Protein AF-A0A9J6FDN3-F1 (afdb_monomer)

Radius of gyration: 28.94 Å; Cα contacts (8 Å, |Δi|>4): 246; chains: 1; bounding box: 82×56×75 Å

Secondary structure (DSSP, 8-state):
--SSS------SSTTEEEEEEEETTEEEEEEEEEEEEE---TT---------TT-------------EEEEEEEEEEEETT--EEEEETTEEE-HHHHT--S---SHHHHHHHHHHHHHSPBP--SSBTTTSTT---TTEEE-TTSBEEETT--SB-SSS-SS-HHHHTHHHHHHHHHHHHHHHHHHHHHHHT----GGGHHHHHHHHHHHTT-

Sequence (214 aa):
MLFDGPLEPCLPSKTWGFHRIEFGQSKSVVFSQLKCVKIAGEGASNSPHVDHPGATASCSSGVASFASSLVAPRIVEIDASMNIRTVLLGKAVLTEKIQHSGPISTVENVRDLLKHVEEIRLCAGGPSTLEYPDVEPKSAFVDMYDKWRHNSCQVILNTDSSVCQKCTSLSDTLRIHQKRKLENKRKGKAQGLRTLPWKQNKDKIAALRRANML

pLDDT: mean 84.85, std 15.19, range [46.78, 98.38]

Organism: Haemaphysalis longicornis (NCBI:txid44386)

Solvent-accessible surface area (backbone atoms only — not comparable to full-atom values): 13314 Å² total; per-residue (Å²): 112,96,88,57,78,90,80,79,76,80,60,82,52,99,42,58,48,73,48,79,49,76,58,91,92,47,42,32,43,37,37,33,36,53,42,82,41,78,50,84,60,92,73,81,71,82,66,82,80,74,89,68,94,82,76,80,89,75,87,75,85,74,78,81,77,74,50,68,44,80,42,57,53,38,34,42,35,35,37,79,85,58,49,74,46,37,30,50,71,85,38,80,49,64,62,79,80,70,72,70,87,73,79,68,82,50,72,64,41,50,36,52,51,53,48,54,61,65,67,56,47,56,40,70,42,27,54,48,46,84,81,51,67,95,60,83,57,93,62,41,45,74,46,96,82,53,18,35,29,32,73,87,50,54,54,67,49,95,57,94,60,60,47,40,72,65,16,61,55,38,52,62,53,50,52,53,51,45,50,51,52,53,52,48,53,54,49,50,56,58,48,70,72,56,69,68,75,75,80,70,53,60,66,57,52,53,49,53,58,61,68,73,75,119

Foldseek 3Di:
DVQDDDDPQPAPDPQKDWDWDDDPPKIKIKIFRKDKAFDPDPPPPPPPPPDDPDDDDDPDPDPPDTDIDIDGQWMWMQIPVRDIWIAGLNRTDDPVVLVLDDRDDDSVSVNVSNVSRVPFQFQPAAAACVVQPPFDDPQWDQTPNNHTHGPPFPGTDPDPDSHDPRRPCVVVVSVVRSVVVVVVVVVVVVVVVPPPPPVPCPVVVVVVVVVPPD

Mean predicted aligned error: 10.06 Å

Structure (mmCIF, N/CA/C/O backbone):
data_AF-A0A9J6FDN3-F1
#
_entry.id   AF-A0A9J6FDN3-F1
#
loop_
_atom_site.group_PDB
_atom_site.id
_atom_site.type_symbol
_atom_site.label_atom_id
_atom_site.label_alt_id
_atom_site.label_comp_id
_atom_site.label_asym_id
_atom_site.label_entity_id
_atom_site.label_seq_id
_atom_site.pdbx_PDB_ins_code
_atom_site.Cartn_x
_atom_site.Cartn_y
_atom_site.Cartn_z
_atom_site.occupancy
_atom_site.B_iso_or_equiv
_atom_site.auth_seq_id
_atom_site.auth_comp_id
_atom_site.auth_asym_id
_atom_site.auth_atom_id
_atom_site.pdbx_PDB_model_num
ATOM 1 N N . MET A 1 1 ? 19.395 -3.903 -23.563 1.00 59.28 1 MET A N 1
ATOM 2 C CA . MET A 1 1 ? 19.368 -5.209 -22.876 1.00 59.28 1 MET A CA 1
ATOM 3 C C . MET A 1 1 ? 18.994 -4.978 -21.411 1.00 59.28 1 MET A C 1
ATOM 5 O O . MET A 1 1 ? 19.868 -4.685 -20.612 1.00 59.28 1 MET A O 1
ATOM 9 N N . LEU A 1 2 ? 17.703 -4.994 -21.052 1.00 60.69 2 LEU A N 1
ATOM 10 C CA . LEU A 1 2 ? 17.294 -4.834 -19.639 1.00 60.69 2 LEU A CA 1
ATOM 11 C C . LEU A 1 2 ? 17.539 -6.131 -18.836 1.00 60.69 2 LEU A C 1
ATOM 13 O O . LEU A 1 2 ? 17.827 -6.100 -17.640 1.00 60.69 2 LEU A O 1
ATOM 17 N N . PHE A 1 3 ? 17.445 -7.271 -19.525 1.00 67.50 3 PHE A N 1
ATOM 18 C CA . PHE A 1 3 ? 17.509 -8.613 -18.947 1.00 67.50 3 PHE A CA 1
ATOM 19 C C . PHE A 1 3 ? 18.902 -9.252 -19.026 1.00 67.50 3 PHE A C 1
ATOM 21 O O . PHE A 1 3 ? 19.210 -10.121 -18.215 1.00 67.50 3 PHE A O 1
ATOM 28 N N . ASP A 1 4 ? 19.768 -8.767 -19.919 1.00 71.12 4 ASP A N 1
ATOM 29 C CA . ASP A 1 4 ? 21.083 -9.350 -20.192 1.00 71.12 4 ASP A CA 1
ATOM 30 C C . ASP A 1 4 ? 22.178 -8.294 -19.967 1.00 71.12 4 ASP A C 1
ATOM 32 O O . ASP A 1 4 ? 22.107 -7.192 -20.505 1.00 71.12 4 ASP A O 1
ATOM 36 N N . GLY A 1 5 ? 23.171 -8.608 -19.130 1.00 68.19 5 GLY A N 1
ATOM 37 C CA . GLY A 1 5 ? 24.287 -7.714 -18.785 1.00 68.19 5 GLY A CA 1
ATOM 38 C C . GLY A 1 5 ? 24.375 -7.336 -17.295 1.00 68.19 5 GLY A C 1
ATOM 39 O O . GLY A 1 5 ? 23.401 -7.529 -16.550 1.00 68.19 5 GLY A O 1
ATOM 40 N N . PRO A 1 6 ? 25.546 -6.830 -16.847 1.00 62.81 6 PRO A N 1
ATOM 41 C CA . PRO A 1 6 ? 25.730 -6.301 -15.500 1.00 62.81 6 PRO A CA 1
ATOM 42 C C . PRO A 1 6 ? 24.854 -5.056 -15.330 1.00 62.81 6 PRO A C 1
ATOM 44 O O . PRO A 1 6 ? 25.043 -4.044 -16.000 1.00 62.81 6 PRO A O 1
ATOM 47 N N . LEU A 1 7 ? 23.851 -5.148 -14.457 1.00 57.69 7 LEU A N 1
ATOM 48 C CA . LEU A 1 7 ? 23.041 -3.998 -14.077 1.00 57.69 7 LEU A CA 1
ATOM 49 C C . LEU A 1 7 ? 23.806 -3.223 -13.004 1.00 57.69 7 LEU A C 1
ATOM 51 O O . LEU A 1 7 ? 23.877 -3.664 -11.859 1.00 57.69 7 LEU A O 1
ATOM 55 N N . GLU A 1 8 ? 24.314 -2.049 -13.360 1.00 61.22 8 GLU A N 1
ATOM 56 C CA . GLU A 1 8 ? 24.527 -0.961 -12.406 1.00 61.22 8 GLU A CA 1
ATOM 57 C C . GLU A 1 8 ? 23.320 -0.024 -12.501 1.00 61.22 8 GLU A C 1
ATOM 59 O O . GLU A 1 8 ? 23.351 0.970 -13.232 1.00 61.22 8 GLU A O 1
ATOM 64 N N . PRO A 1 9 ? 22.179 -0.343 -11.867 1.00 57.56 9 PRO A N 1
ATOM 65 C CA . PRO A 1 9 ? 21.017 0.502 -12.022 1.00 57.56 9 PRO A CA 1
ATOM 66 C C . PRO A 1 9 ? 21.266 1.804 -11.260 1.00 57.56 9 PRO A C 1
ATOM 68 O O . PRO A 1 9 ? 21.352 1.822 -10.032 1.00 57.56 9 PRO A O 1
ATOM 71 N N . CYS A 1 10 ? 21.341 2.920 -11.986 1.00 62.38 10 CYS A N 1
ATOM 72 C CA . CYS A 1 10 ? 21.236 4.248 -11.387 1.00 62.38 10 CYS A CA 1
ATOM 73 C C . CYS A 1 10 ? 19.781 4.462 -10.937 1.00 62.38 10 CYS A C 1
ATOM 75 O O . CYS A 1 10 ? 18.990 5.114 -11.630 1.00 62.38 10 CYS A O 1
ATOM 77 N N . LEU A 1 11 ? 19.419 3.832 -9.818 1.00 75.25 11 LEU A N 1
ATOM 78 C CA . LEU A 1 11 ? 18.108 3.947 -9.194 1.00 75.25 11 LEU A CA 1
ATOM 79 C C . LEU A 1 11 ? 17.922 5.369 -8.646 1.00 75.25 11 LEU A C 1
ATOM 81 O O . LEU A 1 11 ? 18.884 5.977 -8.172 1.00 75.25 11 LEU A O 1
ATOM 85 N N . PRO A 1 12 ? 16.699 5.920 -8.707 1.00 65.62 12 PRO A N 1
ATOM 86 C CA . PRO A 1 12 ? 16.457 7.322 -8.372 1.00 65.62 12 PRO A CA 1
ATOM 87 C C . PRO A 1 12 ? 16.697 7.660 -6.895 1.00 65.62 12 PRO A C 1
ATOM 89 O O . PRO A 1 12 ? 16.997 8.808 -6.576 1.00 65.62 12 PRO A O 1
ATOM 92 N N . SER A 1 13 ? 16.612 6.676 -5.995 1.00 73.06 13 SER A N 1
ATOM 93 C CA . SER A 1 13 ? 16.927 6.836 -4.576 1.00 73.06 13 SER A CA 1
ATOM 94 C C . SER A 1 13 ? 17.561 5.568 -4.001 1.00 73.06 13 SER A C 1
ATOM 96 O O . SER A 1 13 ? 17.421 4.476 -4.552 1.00 73.06 13 SER A O 1
ATOM 98 N N . LYS A 1 14 ? 18.217 5.695 -2.837 1.00 71.31 14 LYS A N 1
ATOM 99 C CA . LYS A 1 14 ? 18.841 4.574 -2.102 1.00 71.31 14 LYS A CA 1
ATOM 100 C C . LYS A 1 14 ? 17.834 3.552 -1.545 1.00 71.31 14 LYS A C 1
ATOM 102 O O . LYS A 1 14 ? 18.236 2.623 -0.855 1.00 71.31 14 LYS A O 1
ATOM 107 N N . THR A 1 15 ? 16.535 3.749 -1.776 1.00 85.88 15 THR A N 1
ATOM 108 C CA . THR A 1 15 ? 15.471 2.916 -1.193 1.00 85.88 15 THR A CA 1
ATOM 109 C C . THR A 1 15 ? 14.928 1.862 -2.147 1.00 85.88 15 THR A C 1
ATOM 111 O O . THR A 1 15 ? 14.183 0.991 -1.713 1.00 85.88 15 THR A O 1
ATOM 114 N N . TRP A 1 16 ? 15.293 1.901 -3.428 1.00 93.62 16 TRP A N 1
ATOM 115 C CA . TRP A 1 16 ? 14.862 0.895 -4.390 1.00 93.62 16 TRP A CA 1
ATOM 116 C C . TRP A 1 16 ? 15.834 -0.289 -4.411 1.00 93.62 16 TRP A C 1
ATOM 118 O O . TRP A 1 16 ? 17.045 -0.112 -4.510 1.00 93.62 16 TRP A O 1
ATOM 128 N N . GLY A 1 17 ? 15.289 -1.498 -4.331 1.00 92.44 17 GLY A N 1
ATOM 129 C CA . GLY A 1 17 ? 15.956 -2.736 -4.724 1.00 92.44 17 GLY A CA 1
ATOM 130 C C . GLY A 1 17 ? 15.378 -3.246 -6.040 1.00 92.44 17 GLY A C 1
ATOM 131 O O . GLY A 1 17 ? 14.297 -2.819 -6.452 1.00 92.44 17 GLY A O 1
ATOM 132 N N . PHE A 1 18 ? 16.077 -4.169 -6.696 1.00 93.94 18 PHE A N 1
ATOM 133 C CA . PHE A 1 18 ? 15.538 -4.865 -7.859 1.00 93.94 18 PHE A CA 1
ATOM 134 C C . PHE A 1 18 ? 15.875 -6.354 -7.825 1.00 93.94 18 PHE A C 1
ATOM 136 O O . PHE A 1 18 ? 16.884 -6.770 -7.256 1.00 93.94 18 PHE A O 1
ATOM 143 N N . HIS A 1 19 ? 15.024 -7.150 -8.459 1.00 93.75 19 HIS A N 1
ATOM 144 C CA . HIS A 1 19 ? 15.167 -8.592 -8.582 1.00 93.75 19 HIS A CA 1
ATOM 145 C C . HIS A 1 19 ? 14.784 -9.005 -9.998 1.00 93.75 19 HIS A C 1
ATOM 147 O O . HIS A 1 19 ? 13.872 -8.432 -10.594 1.00 93.75 19 HIS A O 1
ATOM 153 N N . ARG A 1 20 ? 15.468 -10.011 -10.539 1.00 94.31 20 ARG A N 1
ATOM 154 C CA . ARG A 1 20 ? 15.041 -10.682 -11.767 1.00 94.31 20 ARG A CA 1
ATOM 155 C C . ARG A 1 20 ? 14.260 -11.924 -11.370 1.00 94.31 20 ARG A C 1
ATOM 157 O O . ARG A 1 20 ? 14.722 -12.687 -10.524 1.00 94.31 20 ARG A O 1
ATOM 164 N N . ILE A 1 21 ? 13.088 -12.100 -11.958 1.00 95.25 21 ILE A N 1
ATOM 165 C CA . ILE A 1 21 ? 12.260 -13.284 -11.770 1.00 95.25 21 ILE A CA 1
ATOM 166 C C . ILE A 1 21 ? 12.250 -14.033 -13.094 1.00 95.25 21 ILE A C 1
ATOM 168 O O . ILE A 1 21 ? 11.900 -13.471 -14.130 1.00 95.25 21 ILE A O 1
ATOM 172 N N . GLU A 1 22 ? 12.638 -15.302 -13.052 1.00 95.56 22 GLU A N 1
ATOM 173 C CA . GLU A 1 22 ? 12.527 -16.220 -14.180 1.00 95.56 22 GLU A CA 1
ATOM 174 C C . GLU A 1 22 ? 11.686 -17.419 -13.732 1.00 95.56 22 GLU A C 1
ATOM 176 O O . GLU A 1 22 ? 12.033 -18.112 -12.775 1.00 95.56 22 GLU A O 1
ATOM 181 N N . PHE A 1 23 ? 10.549 -17.641 -14.392 1.00 93.06 23 PHE A N 1
ATOM 182 C CA . PHE A 1 23 ? 9.671 -18.776 -14.121 1.00 93.06 23 PHE A CA 1
ATOM 183 C C . PHE A 1 23 ? 9.199 -19.395 -15.437 1.00 93.06 23 PHE A C 1
ATOM 185 O O . PHE A 1 23 ? 8.336 -18.855 -16.133 1.00 93.06 23 PHE A O 1
ATOM 192 N N . GLY A 1 24 ? 9.785 -20.539 -15.795 1.00 94.00 24 GLY A N 1
ATOM 193 C CA . GLY A 1 24 ? 9.564 -21.163 -17.097 1.00 94.00 24 GLY A CA 1
ATOM 194 C C . GLY A 1 24 ? 10.052 -20.258 -18.230 1.00 94.00 24 GLY A C 1
ATOM 195 O O . GLY A 1 24 ? 11.233 -19.936 -18.302 1.00 94.00 24 GLY A O 1
ATOM 196 N N . GLN A 1 25 ? 9.138 -19.849 -19.112 1.00 93.56 25 GLN A N 1
ATOM 197 C CA . GLN A 1 25 ? 9.429 -18.920 -20.214 1.00 93.56 25 GLN A CA 1
ATOM 198 C C . GLN A 1 25 ? 9.215 -17.447 -19.837 1.00 93.56 25 GLN A C 1
ATOM 200 O O . GLN A 1 25 ? 9.591 -16.553 -20.593 1.00 93.56 25 GLN A O 1
ATOM 205 N N . SER A 1 26 ? 8.615 -17.180 -18.676 1.00 93.81 26 SER A N 1
ATOM 206 C CA . SER A 1 26 ? 8.340 -15.823 -18.222 1.00 93.81 26 SER A CA 1
ATOM 207 C C . SER A 1 26 ? 9.578 -15.230 -17.561 1.00 93.81 26 SER A C 1
ATOM 209 O O . SER A 1 26 ? 10.137 -15.822 -16.636 1.00 93.81 26 SER A O 1
ATOM 211 N N . LYS A 1 27 ? 9.972 -14.035 -18.008 1.00 96.31 27 LYS A N 1
ATOM 212 C CA . LYS A 1 27 ? 11.017 -13.220 -17.382 1.00 96.31 27 LYS A CA 1
ATOM 213 C C . LYS A 1 27 ? 10.442 -11.865 -16.989 1.00 96.31 27 LYS A C 1
ATOM 215 O O . LYS A 1 27 ? 9.733 -11.253 -17.789 1.00 96.31 27 LYS A O 1
ATOM 220 N N . SER A 1 28 ? 10.757 -11.388 -15.792 1.00 96.19 28 SER A N 1
ATOM 221 C CA . SER A 1 28 ? 10.426 -10.030 -15.360 1.00 96.19 28 SER A CA 1
ATOM 222 C C . SER A 1 28 ? 11.535 -9.416 -14.508 1.00 96.19 28 SER A C 1
ATOM 224 O O . SER A 1 28 ? 12.340 -10.112 -13.884 1.00 96.19 28 SER A O 1
ATOM 226 N N . VAL A 1 29 ? 11.608 -8.085 -14.516 1.00 95.75 29 VAL A N 1
ATOM 227 C CA . VAL A 1 29 ? 12.402 -7.310 -13.559 1.00 95.75 29 VAL A CA 1
ATOM 228 C C . VAL A 1 29 ? 11.441 -6.630 -12.601 1.00 95.75 29 VAL A C 1
ATOM 230 O O . VAL A 1 29 ? 10.538 -5.909 -13.019 1.00 95.75 29 VAL A O 1
ATOM 233 N N . VAL A 1 30 ? 11.645 -6.855 -11.310 1.00 96.81 30 VAL A N 1
ATOM 234 C CA . VAL A 1 30 ? 10.834 -6.284 -10.241 1.00 96.81 30 VAL A CA 1
ATOM 235 C C . VAL A 1 30 ? 11.663 -5.277 -9.473 1.00 96.81 30 VAL A C 1
ATOM 237 O O . VAL A 1 30 ? 12.707 -5.623 -8.933 1.00 96.81 30 VAL A O 1
ATOM 240 N N . PHE A 1 31 ? 11.172 -4.050 -9.388 1.00 96.69 31 PHE A N 1
ATOM 241 C CA . PHE A 1 31 ? 11.715 -2.973 -8.577 1.00 96.69 31 PHE A CA 1
ATOM 242 C C . PHE A 1 31 ? 10.839 -2.797 -7.342 1.00 96.69 31 PHE A C 1
ATOM 244 O O . PHE A 1 31 ? 9.630 -2.611 -7.461 1.00 96.69 31 PHE A O 1
ATOM 251 N N . SER A 1 32 ? 11.444 -2.818 -6.161 1.00 97.06 32 SER A N 1
ATOM 252 C CA . SER A 1 32 ? 10.739 -2.712 -4.882 1.00 97.06 32 SER A CA 1
ATOM 253 C C . SER A 1 32 ? 11.312 -1.559 -4.076 1.00 97.06 32 SER A C 1
ATOM 255 O O . SER A 1 32 ? 12.502 -1.554 -3.769 1.00 97.06 32 SER A O 1
ATOM 257 N N . GLN A 1 33 ? 10.478 -0.593 -3.695 1.00 95.88 33 GLN A N 1
ATOM 258 C CA . GLN A 1 33 ? 10.884 0.432 -2.739 1.00 95.88 33 GLN A CA 1
ATOM 259 C C . GLN A 1 33 ? 10.840 -0.174 -1.341 1.00 95.88 33 GLN A C 1
ATOM 261 O O . GLN A 1 33 ? 9.760 -0.489 -0.860 1.00 95.88 33 GLN A O 1
ATOM 266 N N . LEU A 1 34 ? 11.982 -0.311 -0.682 1.00 94.69 34 LEU A N 1
ATOM 267 C CA . LEU A 1 34 ? 12.118 -0.909 0.639 1.00 94.69 34 LEU A CA 1
ATOM 268 C C . LEU A 1 34 ? 12.061 0.171 1.723 1.00 94.69 34 LEU A C 1
ATOM 270 O O . LEU A 1 34 ? 12.734 1.200 1.643 1.00 94.69 34 LEU A O 1
ATOM 274 N N . LYS A 1 35 ? 11.262 -0.070 2.763 1.00 93.75 35 LYS A N 1
ATOM 275 C CA . LYS A 1 35 ? 11.197 0.773 3.961 1.00 93.75 35 LYS A CA 1
ATOM 276 C C . LYS A 1 35 ? 11.360 -0.071 5.213 1.00 93.75 35 LYS A C 1
ATOM 278 O O . LYS A 1 35 ? 10.748 -1.125 5.340 1.00 93.75 35 LYS A O 1
ATOM 283 N N . CYS A 1 36 ? 12.166 0.427 6.143 1.00 92.06 36 CYS A N 1
ATOM 284 C CA . CYS A 1 36 ? 12.286 -0.143 7.476 1.00 92.06 36 CYS A CA 1
ATOM 285 C C . CYS A 1 36 ? 11.174 0.425 8.364 1.00 92.06 36 CYS A C 1
ATOM 287 O O . CYS A 1 36 ? 11.032 1.644 8.488 1.00 92.06 36 CYS A O 1
ATOM 289 N N . VAL A 1 37 ? 10.377 -0.454 8.960 1.00 91.44 37 VAL A N 1
ATOM 290 C CA . VAL A 1 37 ? 9.299 -0.119 9.887 1.00 91.44 37 VAL A CA 1
ATOM 291 C C . VAL A 1 37 ? 9.665 -0.695 11.242 1.00 91.44 37 VAL A C 1
ATOM 293 O O . VAL A 1 37 ? 9.951 -1.885 11.371 1.00 91.44 37 VAL A O 1
ATOM 296 N N . LYS A 1 38 ? 9.664 0.160 12.264 1.00 88.81 38 LYS A N 1
ATOM 297 C CA . LYS A 1 38 ? 9.820 -0.288 13.645 1.00 88.81 38 LYS A CA 1
ATOM 298 C C . LYS A 1 38 ? 8.522 -0.970 14.056 1.00 88.81 38 LYS A C 1
ATOM 300 O O . LYS A 1 38 ? 7.486 -0.311 14.089 1.00 88.81 38 LYS A O 1
ATOM 305 N N . ILE A 1 39 ? 8.583 -2.264 14.354 1.00 80.88 39 ILE A N 1
ATOM 306 C CA . ILE A 1 39 ? 7.472 -2.942 15.013 1.00 80.88 39 ILE A CA 1
ATOM 307 C C . ILE A 1 39 ? 7.559 -2.530 16.477 1.00 80.88 39 ILE A C 1
ATOM 309 O O . ILE A 1 39 ? 8.610 -2.678 17.108 1.00 80.88 39 ILE A O 1
ATOM 313 N N . ALA A 1 40 ? 6.482 -1.967 17.015 1.00 77.12 40 ALA A N 1
ATOM 314 C CA . ALA A 1 40 ? 6.401 -1.746 18.447 1.00 77.12 40 ALA A CA 1
ATOM 315 C C . ALA A 1 40 ? 6.419 -3.120 19.127 1.00 77.12 40 ALA A C 1
ATOM 317 O O . ALA A 1 40 ? 5.441 -3.859 19.073 1.00 77.12 40 ALA A O 1
ATOM 318 N N . GLY A 1 41 ? 7.565 -3.503 19.691 1.00 70.88 41 GLY A N 1
ATOM 319 C CA . GLY A 1 41 ? 7.682 -4.766 20.405 1.00 70.88 41 GLY A CA 1
ATOM 320 C C . GLY A 1 41 ? 6.752 -4.773 21.617 1.00 70.88 41 GLY A C 1
ATOM 321 O O . GLY A 1 41 ? 6.682 -3.785 22.347 1.00 70.88 41 GLY A O 1
ATOM 322 N N . GLU A 1 42 ? 6.098 -5.907 21.865 1.00 60.84 42 GLU A N 1
ATOM 323 C CA . GLU A 1 42 ? 5.199 -6.182 23.004 1.00 60.84 42 GLU A CA 1
ATOM 324 C C . GLU A 1 42 ? 5.884 -6.096 24.394 1.00 60.84 42 GLU A C 1
ATOM 326 O O . GLU A 1 42 ? 5.338 -6.531 25.403 1.00 60.84 42 GLU A O 1
ATOM 331 N N . GLY A 1 43 ? 7.097 -5.543 24.478 1.00 55.72 43 GLY A N 1
ATOM 332 C CA . GLY A 1 43 ? 8.005 -5.687 25.616 1.00 55.72 43 GLY A CA 1
ATOM 333 C C . GLY A 1 43 ? 7.966 -4.586 26.673 1.00 55.72 43 GLY A C 1
ATOM 334 O O . GLY A 1 43 ? 8.632 -4.729 27.693 1.00 55.72 43 GLY A O 1
ATOM 335 N N . ALA A 1 44 ? 7.200 -3.507 26.501 1.00 55.44 44 ALA A N 1
ATOM 336 C CA . ALA A 1 44 ? 6.979 -2.556 27.594 1.00 55.44 44 ALA A CA 1
ATOM 337 C C . ALA A 1 44 ? 5.832 -3.052 28.485 1.00 55.44 44 ALA A C 1
ATOM 339 O O . ALA A 1 44 ? 4.789 -2.408 28.612 1.00 55.44 44 ALA A O 1
ATOM 340 N N . SER A 1 45 ? 5.999 -4.230 29.093 1.00 56.47 45 SER A N 1
ATOM 341 C CA . SER A 1 45 ? 5.147 -4.612 30.210 1.00 56.47 45 SER A CA 1
ATOM 342 C C . SER A 1 45 ? 5.414 -3.608 31.329 1.00 56.47 45 SER A C 1
ATOM 344 O O . SER A 1 45 ? 6.434 -3.692 32.014 1.00 56.47 45 SER A O 1
ATOM 346 N N . ASN A 1 46 ? 4.513 -2.643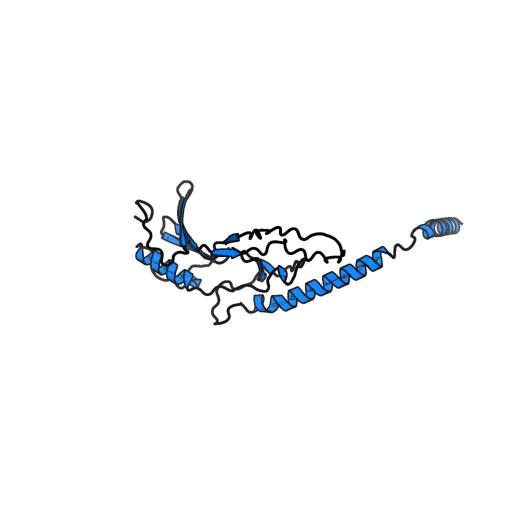 31.502 1.00 52.88 46 ASN A N 1
ATOM 347 C CA . ASN A 1 46 ? 4.424 -1.838 32.714 1.00 52.88 46 ASN A CA 1
ATOM 348 C C . ASN A 1 46 ? 4.021 -2.778 33.855 1.00 52.88 46 ASN A C 1
ATOM 350 O O . ASN A 1 46 ? 2.858 -2.830 34.255 1.00 52.88 46 ASN A O 1
ATOM 354 N N . SER A 1 47 ? 4.964 -3.594 34.320 1.00 54.06 47 SER A N 1
ATOM 355 C CA . SER A 1 47 ? 4.784 -4.368 35.534 1.00 54.06 47 SER A CA 1
ATOM 356 C C . SER A 1 47 ? 4.739 -3.346 36.669 1.00 54.06 47 SER A C 1
ATOM 358 O O . SER A 1 47 ? 5.686 -2.563 36.791 1.00 54.06 47 SER A O 1
ATOM 360 N N . PRO A 1 48 ? 3.647 -3.257 37.446 1.00 60.56 48 PRO A N 1
ATOM 361 C CA . PRO A 1 48 ? 3.597 -2.349 38.579 1.00 60.56 48 PRO A CA 1
ATOM 362 C C . PRO A 1 48 ? 4.721 -2.740 39.541 1.00 60.56 48 PRO A C 1
ATOM 364 O O . PRO A 1 48 ? 4.705 -3.826 40.118 1.00 60.56 48 PRO A O 1
ATOM 367 N N . HIS A 1 49 ? 5.727 -1.873 39.651 1.00 57.31 49 HIS A N 1
ATOM 368 C CA . HIS A 1 49 ? 6.820 -2.015 40.600 1.00 57.31 49 HIS A CA 1
ATOM 369 C C . HIS A 1 49 ? 6.207 -1.946 42.001 1.00 57.31 49 HIS A C 1
ATOM 371 O O . HIS A 1 49 ? 5.765 -0.890 42.446 1.00 57.31 49 HIS A O 1
ATOM 377 N N . VAL A 1 50 ? 6.073 -3.097 42.658 1.00 70.56 50 VAL A N 1
ATOM 378 C CA . VAL A 1 50 ? 5.705 -3.148 44.070 1.00 70.56 50 VAL A CA 1
ATOM 379 C C . VAL A 1 50 ? 6.962 -2.761 44.829 1.00 70.56 50 VAL A C 1
ATOM 381 O O . VAL A 1 50 ? 7.934 -3.514 44.838 1.00 70.56 50 VAL A O 1
ATOM 384 N N . ASP A 1 51 ? 6.960 -1.565 45.410 1.00 55.25 51 ASP A N 1
ATOM 385 C CA . ASP A 1 51 ? 8.087 -1.045 46.171 1.00 55.25 51 ASP A CA 1
ATOM 386 C C . ASP A 1 51 ? 8.365 -1.951 47.376 1.00 55.25 51 ASP A C 1
ATOM 388 O O . ASP A 1 51 ? 7.669 -1.932 48.393 1.00 55.25 51 ASP A O 1
ATOM 392 N N . HIS A 1 52 ? 9.388 -2.793 47.247 1.00 67.69 52 HIS A N 1
ATOM 393 C CA . HIS A 1 52 ? 10.010 -3.471 48.372 1.00 67.69 52 HIS A CA 1
ATOM 394 C C . HIS A 1 52 ? 11.280 -2.713 48.767 1.00 67.69 52 HIS A C 1
ATOM 396 O O . HIS A 1 52 ? 12.261 -2.722 48.018 1.00 67.69 52 HIS A O 1
ATOM 402 N N . PRO A 1 53 ? 11.288 -2.046 49.934 1.00 70.44 53 PRO A N 1
ATOM 403 C CA . PRO A 1 53 ? 12.476 -1.383 50.442 1.00 70.44 53 PRO A CA 1
ATOM 404 C C . PRO A 1 53 ? 13.462 -2.451 50.931 1.00 70.44 53 PRO A C 1
ATOM 406 O O . PRO A 1 53 ? 13.236 -3.080 51.960 1.00 70.44 53 PRO A O 1
ATOM 409 N N . GLY A 1 54 ? 14.549 -2.683 50.188 1.00 70.44 54 GLY A N 1
ATOM 410 C CA . GLY A 1 54 ? 15.659 -3.505 50.690 1.00 70.44 54 GLY A CA 1
ATOM 411 C C . GLY A 1 54 ? 16.601 -4.155 49.673 1.00 70.44 54 GLY A C 1
ATOM 412 O O . GLY A 1 54 ? 17.622 -4.693 50.089 1.00 70.44 54 GLY A O 1
ATOM 413 N N . ALA A 1 55 ? 16.318 -4.124 48.368 1.00 56.88 55 ALA A N 1
ATOM 414 C CA . ALA A 1 55 ? 17.162 -4.800 47.378 1.00 56.88 55 ALA A CA 1
ATOM 415 C C . ALA A 1 55 ? 18.213 -3.858 46.766 1.00 56.88 55 ALA A C 1
ATOM 417 O O . ALA A 1 55 ? 17.897 -2.798 46.227 1.00 56.88 55 ALA A O 1
ATOM 418 N N . THR A 1 56 ? 19.477 -4.262 46.860 1.00 60.84 56 THR A N 1
ATOM 419 C CA . THR A 1 56 ? 20.649 -3.583 46.307 1.00 60.84 56 THR A CA 1
ATOM 420 C C . THR A 1 56 ? 20.578 -3.479 44.778 1.00 60.84 56 THR A C 1
ATOM 422 O O . THR A 1 56 ? 20.218 -4.423 44.078 1.00 60.84 56 THR A O 1
ATOM 425 N N . ALA A 1 57 ? 20.914 -2.296 44.258 1.00 57.81 57 ALA A N 1
ATOM 426 C CA . ALA A 1 57 ? 20.780 -1.924 42.855 1.00 57.81 57 ALA A CA 1
ATOM 427 C C . ALA A 1 57 ? 21.705 -2.745 41.935 1.00 57.81 57 ALA A C 1
ATOM 429 O O . ALA A 1 57 ? 22.917 -2.536 41.905 1.00 57.81 57 ALA A O 1
ATOM 430 N N . SER A 1 58 ? 21.119 -3.655 41.155 1.00 65.50 58 SER A N 1
ATOM 431 C CA . SER A 1 58 ? 21.766 -4.306 40.015 1.00 65.50 58 SER A CA 1
ATOM 432 C C . SER A 1 58 ? 21.383 -3.558 38.738 1.00 65.50 58 SER A C 1
ATOM 434 O O . SER A 1 58 ? 20.238 -3.588 38.292 1.00 65.50 58 SER A O 1
ATOM 436 N N . CYS A 1 59 ? 22.339 -2.835 38.164 1.00 50.19 59 CYS A N 1
ATOM 437 C CA . CYS A 1 59 ? 22.191 -2.111 36.907 1.00 50.19 59 CYS A CA 1
ATOM 438 C C . CYS A 1 59 ? 22.346 -3.073 35.717 1.00 50.19 59 CYS A C 1
ATOM 440 O O . CYS A 1 59 ? 23.401 -3.164 35.094 1.00 50.19 59 CYS A O 1
ATOM 442 N N . SER A 1 60 ? 21.281 -3.804 35.386 1.00 60.47 60 SER A N 1
ATOM 443 C CA . SER A 1 60 ? 21.200 -4.545 34.127 1.00 60.47 60 SER A CA 1
ATOM 444 C C . SER A 1 60 ? 20.800 -3.598 32.994 1.00 60.47 60 SER A C 1
ATOM 446 O O . SER A 1 60 ? 19.627 -3.251 32.839 1.00 60.47 60 SER A O 1
ATOM 448 N N . SER A 1 61 ? 21.780 -3.181 32.195 1.00 62.44 61 SER A N 1
ATOM 449 C CA . SER A 1 61 ? 21.593 -2.445 30.940 1.00 62.44 61 SER A CA 1
ATOM 450 C C . SER A 1 61 ? 20.902 -3.339 29.904 1.00 62.44 61 SER A C 1
ATOM 452 O O . SER A 1 61 ? 21.546 -3.934 29.043 1.00 62.44 61 SER A O 1
ATOM 454 N N . GLY A 1 62 ? 19.583 -3.491 30.016 1.00 63.69 62 GLY A N 1
ATOM 455 C CA . GLY A 1 62 ? 18.778 -4.233 29.053 1.00 63.69 62 GLY A CA 1
ATOM 456 C C . GLY A 1 62 ? 18.789 -3.519 27.705 1.00 63.69 62 GLY A C 1
ATOM 457 O O . GLY A 1 62 ? 18.160 -2.474 27.546 1.00 63.69 62 GLY A O 1
ATOM 458 N N . VAL A 1 63 ? 19.512 -4.069 26.729 1.00 67.75 63 VAL A N 1
ATOM 459 C CA . VAL A 1 63 ? 19.461 -3.597 25.343 1.00 67.75 63 VAL A CA 1
ATOM 460 C C . VAL A 1 63 ? 18.059 -3.900 24.821 1.00 67.75 63 VAL A C 1
ATOM 462 O O . VAL A 1 63 ? 17.718 -5.057 24.579 1.00 67.75 63 VAL A O 1
ATOM 465 N N . ALA A 1 64 ? 17.220 -2.870 24.695 1.00 63.56 64 ALA A N 1
ATOM 466 C CA . ALA A 1 64 ? 15.896 -3.008 24.105 1.00 63.56 64 ALA A CA 1
ATOM 467 C C . ALA A 1 64 ? 16.047 -3.526 22.666 1.00 63.56 64 ALA A C 1
ATOM 469 O O . ALA A 1 64 ? 16.554 -2.830 21.786 1.00 63.56 64 ALA A O 1
ATOM 470 N N . SER A 1 65 ? 15.647 -4.778 22.442 1.00 71.50 65 SER A N 1
ATOM 471 C CA . SER A 1 65 ? 15.656 -5.392 21.119 1.00 71.50 65 SER A CA 1
ATOM 472 C C . SER A 1 65 ? 14.500 -4.812 20.308 1.00 71.50 65 SER A C 1
ATOM 474 O O . SER A 1 65 ? 13.335 -5.135 20.542 1.00 71.50 65 SER A O 1
ATOM 476 N N . PHE A 1 66 ? 14.806 -3.906 19.381 1.00 69.00 66 PHE A N 1
ATOM 477 C CA . PHE A 1 66 ? 13.812 -3.377 18.453 1.00 69.00 66 PHE A CA 1
ATOM 478 C C . PHE A 1 66 ? 13.681 -4.327 17.266 1.00 69.00 66 PHE A C 1
ATOM 480 O O . PHE A 1 66 ? 14.561 -4.384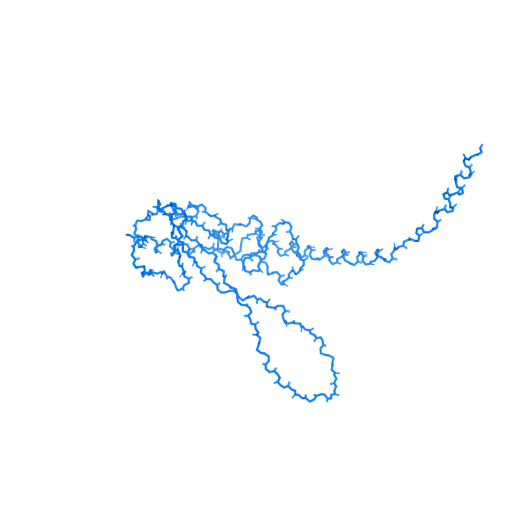 16.405 1.00 69.00 66 PHE A O 1
ATOM 487 N N . ALA A 1 67 ? 12.560 -5.043 17.187 1.00 82.06 67 ALA A N 1
ATOM 488 C CA . ALA A 1 67 ? 12.202 -5.757 15.972 1.00 82.06 67 ALA A CA 1
ATOM 489 C C . ALA A 1 67 ? 11.932 -4.731 14.859 1.00 82.06 67 ALA A C 1
ATOM 491 O O . ALA A 1 67 ? 11.030 -3.896 14.949 1.00 82.06 67 ALA A O 1
ATOM 492 N N . SER A 1 68 ? 12.751 -4.768 13.813 1.00 86.44 68 SER A N 1
ATOM 493 C CA . SER A 1 68 ? 12.545 -3.976 12.604 1.00 86.44 68 SER A CA 1
ATOM 494 C C . SER A 1 68 ? 12.051 -4.898 11.499 1.00 86.44 68 SER A C 1
ATOM 496 O O . SER A 1 68 ? 12.610 -5.973 11.300 1.00 86.44 68 SER A O 1
ATOM 498 N N . SER A 1 69 ? 11.010 -4.479 10.786 1.00 91.06 69 SER A N 1
ATOM 499 C CA . SER A 1 69 ? 10.483 -5.189 9.624 1.00 91.06 69 SER A CA 1
ATOM 500 C C . SER A 1 69 ? 10.747 -4.395 8.358 1.00 91.06 69 SER A C 1
ATOM 502 O O . SER A 1 69 ? 10.702 -3.164 8.357 1.00 91.06 69 SER A O 1
ATOM 504 N N . LEU A 1 70 ? 11.036 -5.103 7.272 1.00 93.00 70 LEU A N 1
ATOM 505 C CA . LEU A 1 70 ? 11.222 -4.510 5.961 1.00 93.00 70 LEU A CA 1
ATOM 506 C C . LEU A 1 70 ? 9.934 -4.676 5.160 1.00 93.00 70 LEU A C 1
ATOM 508 O O . LEU A 1 70 ? 9.428 -5.786 5.010 1.00 93.00 70 LEU A O 1
ATOM 512 N N . VAL A 1 71 ? 9.418 -3.578 4.621 1.00 95.44 71 VAL A N 1
ATOM 513 C CA . VAL A 1 71 ? 8.189 -3.579 3.822 1.00 95.44 71 VAL A CA 1
ATOM 514 C C . VAL A 1 71 ? 8.425 -2.940 2.463 1.00 95.44 71 VAL A C 1
ATOM 516 O O . VAL A 1 71 ? 9.268 -2.052 2.324 1.00 95.44 71 VAL A O 1
ATOM 519 N N . ALA A 1 72 ? 7.653 -3.373 1.466 1.00 96.94 72 ALA A N 1
ATOM 520 C CA . ALA A 1 72 ? 7.718 -2.865 0.101 1.00 96.94 72 ALA A CA 1
ATOM 521 C C . ALA A 1 72 ? 6.408 -2.158 -0.293 1.00 96.94 72 ALA A C 1
ATOM 523 O O . ALA A 1 72 ? 5.533 -2.766 -0.912 1.00 96.94 72 ALA A O 1
ATOM 524 N N . PRO A 1 73 ? 6.206 -0.876 0.073 1.00 96.94 73 PRO A N 1
ATOM 525 C CA . PRO A 1 73 ? 4.967 -0.164 -0.236 1.00 96.94 73 PRO A CA 1
ATOM 526 C C . PRO A 1 73 ? 4.739 0.103 -1.718 1.00 96.94 73 PRO A C 1
ATOM 528 O O . PRO A 1 73 ? 3.609 0.417 -2.092 1.00 96.94 73 PRO A O 1
ATOM 531 N N . ARG A 1 74 ? 5.795 0.056 -2.531 1.00 97.62 74 ARG A N 1
ATOM 532 C CA . ARG A 1 74 ? 5.742 0.291 -3.972 1.00 97.62 74 ARG A CA 1
ATOM 533 C C . ARG A 1 74 ? 6.540 -0.799 -4.660 1.00 97.62 74 ARG A C 1
ATOM 535 O O . ARG A 1 74 ? 7.703 -1.004 -4.322 1.00 97.62 74 ARG A O 1
ATOM 542 N N . ILE A 1 75 ? 5.904 -1.474 -5.603 1.00 97.81 75 ILE A N 1
ATOM 543 C CA . ILE A 1 75 ? 6.526 -2.494 -6.436 1.00 97.81 75 ILE A CA 1
ATOM 544 C C . ILE A 1 75 ? 6.161 -2.184 -7.884 1.00 97.81 75 ILE A C 1
ATOM 546 O O . ILE A 1 75 ? 4.993 -1.935 -8.188 1.00 97.81 75 ILE A O 1
ATOM 550 N N . VAL A 1 76 ? 7.157 -2.192 -8.761 1.00 97.25 76 VAL A N 1
ATOM 551 C CA . VAL A 1 76 ? 7.010 -2.043 -10.209 1.00 97.25 76 VAL A CA 1
ATOM 552 C C . VAL A 1 76 ? 7.630 -3.267 -10.860 1.00 97.25 76 VAL A C 1
ATOM 554 O O . VAL A 1 76 ? 8.827 -3.494 -10.747 1.00 97.25 76 VAL A O 1
ATOM 557 N N . GLU A 1 77 ? 6.811 -4.066 -11.520 1.00 96.88 77 GLU A N 1
ATOM 558 C CA . GLU A 1 77 ? 7.227 -5.213 -12.314 1.00 96.88 77 GLU A CA 1
ATOM 559 C C . GLU A 1 77 ? 7.156 -4.846 -13.796 1.00 96.88 77 GLU A C 1
ATOM 561 O O . GLU A 1 77 ? 6.159 -4.286 -14.252 1.00 96.88 77 GLU A O 1
ATOM 566 N N . ILE A 1 78 ? 8.217 -5.163 -14.533 1.00 95.81 78 ILE A N 1
ATOM 567 C CA . ILE A 1 78 ? 8.303 -5.010 -15.984 1.00 95.81 78 ILE A CA 1
ATOM 568 C C . ILE A 1 78 ? 8.590 -6.391 -16.563 1.00 95.81 78 ILE A C 1
ATOM 570 O O . ILE A 1 78 ? 9.635 -6.980 -16.274 1.00 95.81 78 ILE A O 1
ATOM 574 N N . ASP A 1 79 ? 7.652 -6.927 -17.338 1.00 95.44 79 ASP A N 1
ATOM 575 C CA . ASP A 1 79 ? 7.809 -8.241 -17.962 1.00 95.44 79 ASP A CA 1
ATOM 576 C C . ASP A 1 79 ? 8.653 -8.186 -19.251 1.00 95.44 79 ASP A C 1
ATOM 578 O O . ASP A 1 79 ? 9.028 -7.121 -19.744 1.00 95.44 79 ASP A O 1
ATOM 582 N N . ALA A 1 80 ? 8.969 -9.354 -19.813 1.00 94.00 80 ALA A N 1
ATOM 583 C CA . ALA A 1 80 ? 9.722 -9.478 -21.063 1.00 94.00 80 ALA A CA 1
ATOM 584 C C . ALA A 1 80 ? 9.038 -8.817 -22.277 1.00 94.00 80 ALA A C 1
ATOM 586 O O . ALA A 1 80 ? 9.707 -8.514 -23.262 1.00 94.00 80 ALA A O 1
ATOM 587 N N . SER A 1 81 ? 7.722 -8.592 -22.211 1.00 93.31 81 SER A N 1
ATOM 588 C CA . SER A 1 81 ? 6.939 -7.884 -23.231 1.00 93.31 81 SER A CA 1
ATOM 589 C C . SER A 1 81 ? 6.831 -6.379 -22.948 1.00 93.31 81 SER A C 1
ATOM 591 O O . SER A 1 81 ? 6.079 -5.684 -23.625 1.00 93.31 81 SER A O 1
ATOM 593 N N . MET A 1 82 ? 7.584 -5.868 -21.967 1.00 92.19 82 MET A N 1
ATOM 594 C CA . MET A 1 82 ? 7.559 -4.481 -21.495 1.00 92.19 82 MET A CA 1
ATOM 595 C C . MET A 1 82 ? 6.207 -4.033 -20.922 1.00 92.19 82 MET A C 1
ATOM 597 O O . MET A 1 82 ? 5.947 -2.832 -20.817 1.00 92.19 82 MET A O 1
ATOM 601 N N . ASN A 1 83 ? 5.349 -4.967 -20.498 1.00 92.81 83 ASN A N 1
ATOM 602 C CA . ASN A 1 83 ? 4.156 -4.603 -19.746 1.00 92.81 83 ASN A CA 1
ATOM 603 C C . ASN A 1 83 ? 4.546 -4.225 -18.322 1.00 92.81 83 ASN A C 1
ATOM 605 O O . ASN A 1 83 ? 5.321 -4.919 -17.659 1.00 92.81 83 ASN A O 1
ATOM 609 N N . ILE A 1 84 ? 3.953 -3.138 -17.840 1.00 94.81 84 ILE A N 1
ATOM 610 C CA . ILE A 1 84 ? 4.175 -2.634 -16.491 1.00 94.81 84 ILE A CA 1
ATOM 611 C C . ILE A 1 84 ? 3.039 -3.114 -15.601 1.00 94.81 84 ILE A C 1
ATOM 613 O O . ILE A 1 84 ? 1.861 -2.891 -15.890 1.00 94.81 84 ILE A O 1
ATOM 617 N N . ARG A 1 85 ? 3.395 -3.705 -14.468 1.00 96.56 85 ARG A N 1
ATOM 618 C CA . ARG A 1 85 ? 2.479 -3.961 -13.365 1.00 96.56 85 ARG A CA 1
ATOM 619 C C . ARG A 1 85 ? 2.966 -3.214 -12.140 1.00 96.56 85 ARG A C 1
ATOM 621 O O . ARG A 1 85 ? 4.112 -3.351 -11.728 1.00 96.56 85 ARG A O 1
ATOM 628 N N . THR A 1 86 ? 2.084 -2.445 -11.518 1.00 97.31 86 THR A N 1
ATOM 629 C CA . THR A 1 86 ? 2.422 -1.714 -10.295 1.00 97.31 86 THR A CA 1
ATOM 630 C C . THR A 1 86 ? 1.551 -2.175 -9.147 1.00 97.31 86 THR A C 1
ATOM 632 O O . THR A 1 86 ? 0.331 -2.293 -9.268 1.00 97.31 86 THR A O 1
ATOM 635 N N . VAL A 1 87 ? 2.188 -2.418 -8.008 1.00 97.81 87 VAL A N 1
ATOM 636 C CA . VAL A 1 87 ? 1.529 -2.782 -6.760 1.00 97.81 87 VAL A CA 1
ATOM 637 C C . VAL A 1 87 ? 1.858 -1.720 -5.722 1.00 97.81 87 VAL A C 1
ATOM 639 O O . VAL A 1 87 ? 3.022 -1.473 -5.408 1.00 97.81 87 VAL A O 1
ATOM 642 N N . LEU A 1 88 ? 0.820 -1.086 -5.180 1.00 97.44 88 LEU A N 1
ATOM 643 C CA . LEU A 1 88 ? 0.930 -0.074 -4.133 1.00 97.44 88 LEU A CA 1
ATOM 644 C C . LEU A 1 88 ? 0.248 -0.604 -2.874 1.00 97.44 88 LEU A C 1
ATOM 646 O O . LEU A 1 88 ? -0.939 -0.935 -2.896 1.00 97.44 88 LEU A O 1
ATOM 650 N N . LEU A 1 89 ? 0.995 -0.703 -1.773 1.00 96.44 89 LEU A N 1
ATOM 651 C CA . LEU A 1 89 ? 0.520 -1.253 -0.494 1.00 96.44 89 LEU A CA 1
ATOM 652 C C . LEU A 1 89 ? -0.171 -2.621 -0.642 1.00 96.44 89 LEU A C 1
ATOM 654 O O . LEU A 1 89 ? -1.237 -2.855 -0.072 1.00 96.44 89 LEU A O 1
ATOM 658 N N . GLY A 1 90 ? 0.407 -3.507 -1.457 1.00 95.50 90 GLY A N 1
ATOM 659 C CA . GLY A 1 90 ? -0.138 -4.844 -1.716 1.00 95.50 90 GLY A CA 1
ATOM 660 C C . GLY A 1 90 ? -1.361 -4.887 -2.643 1.00 95.50 90 GLY A C 1
ATOM 661 O O . GLY A 1 90 ? -1.910 -5.963 -2.857 1.00 95.50 90 GLY A O 1
ATOM 662 N N . LYS A 1 91 ? -1.802 -3.756 -3.216 1.00 95.44 91 LYS A N 1
ATOM 663 C CA . LYS A 1 91 ? -2.893 -3.716 -4.204 1.00 95.44 91 LYS A CA 1
ATOM 664 C C . LYS A 1 91 ? -2.358 -3.430 -5.601 1.00 95.44 91 LYS A C 1
ATOM 666 O O . LYS A 1 91 ? -1.656 -2.440 -5.794 1.00 95.44 91 LYS A O 1
ATOM 671 N N . ALA A 1 92 ? -2.731 -4.263 -6.571 1.00 96.75 92 ALA A N 1
ATOM 672 C CA . ALA A 1 92 ? -2.467 -3.990 -7.978 1.00 96.75 92 ALA A CA 1
ATOM 673 C C . ALA A 1 92 ? -3.200 -2.713 -8.416 1.00 96.75 92 ALA A C 1
ATOM 675 O O . ALA A 1 92 ? -4.373 -2.506 -8.089 1.00 96.75 92 ALA A O 1
ATOM 676 N N . VAL A 1 93 ? -2.492 -1.853 -9.138 1.00 95.88 93 VAL A N 1
ATOM 677 C CA . VAL A 1 93 ? -2.998 -0.583 -9.652 1.00 95.88 93 VAL A CA 1
ATOM 678 C C . VAL A 1 93 ? -2.967 -0.630 -11.170 1.00 95.88 93 VAL A C 1
ATOM 680 O O . VAL A 1 93 ? -1.988 -1.074 -11.763 1.00 95.88 93 VAL A O 1
ATOM 683 N N . LEU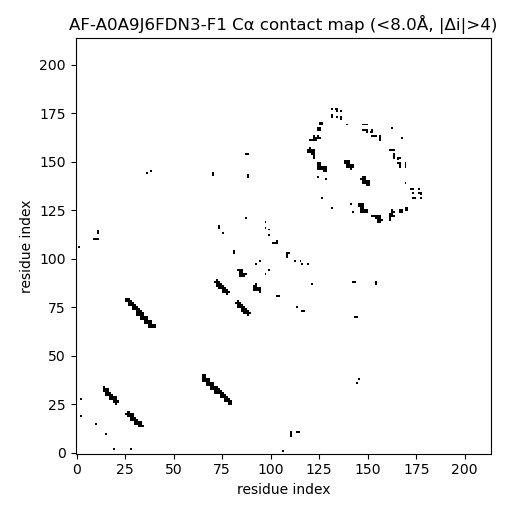 A 1 94 ? -4.055 -0.171 -11.786 1.00 93.25 94 LEU A N 1
ATOM 684 C CA . LEU A 1 94 ? -4.140 -0.045 -13.234 1.00 93.25 94 LEU A CA 1
ATOM 685 C C . LEU A 1 94 ? -3.215 1.071 -13.731 1.00 93.25 94 LEU A C 1
ATOM 687 O O . LEU A 1 94 ? -3.131 2.130 -13.103 1.00 93.25 94 LEU A O 1
ATOM 691 N N . THR A 1 95 ? -2.570 0.851 -14.871 1.00 89.38 95 THR A N 1
ATOM 692 C CA . THR A 1 95 ? -1.580 1.770 -15.446 1.00 89.38 95 THR A CA 1
ATOM 693 C C . THR A 1 95 ? -2.149 3.171 -15.683 1.00 89.38 95 THR A C 1
ATOM 695 O O . THR A 1 95 ? -1.451 4.157 -15.449 1.00 89.38 95 THR A O 1
ATOM 698 N N . GLU A 1 96 ? -3.438 3.306 -16.022 1.00 90.31 96 GLU A N 1
ATOM 699 C CA . GLU A 1 96 ? -4.047 4.624 -16.264 1.00 90.31 96 GLU A CA 1
ATOM 700 C C . GLU A 1 96 ? -4.090 5.485 -14.993 1.00 90.31 96 GLU A C 1
ATOM 702 O O . GLU A 1 96 ? -4.019 6.710 -15.059 1.00 90.31 96 GLU A O 1
ATOM 707 N N . LYS A 1 97 ? -4.156 4.859 -13.809 1.00 90.62 97 LYS A N 1
ATOM 708 C CA . LYS A 1 97 ? -4.144 5.579 -12.524 1.00 90.62 97 LYS A CA 1
ATOM 709 C C . LYS A 1 97 ? -2.768 6.098 -12.137 1.00 90.62 97 LYS A C 1
ATOM 711 O O . LYS A 1 97 ? -2.681 6.974 -11.284 1.00 90.62 97 LYS A O 1
ATOM 716 N N . ILE A 1 98 ? -1.715 5.544 -12.729 1.00 90.50 98 ILE A N 1
ATOM 717 C CA . ILE A 1 98 ? -0.341 5.986 -12.503 1.00 90.50 98 ILE A CA 1
ATOM 718 C C . ILE A 1 98 ? -0.065 7.239 -13.328 1.00 90.50 98 ILE A C 1
ATOM 720 O O . ILE A 1 98 ? 0.794 8.004 -12.937 1.00 90.50 98 ILE A O 1
ATOM 724 N N . GLN A 1 99 ? -0.818 7.507 -14.404 1.00 88.38 99 GLN A N 1
ATOM 725 C CA . GLN A 1 99 ? -0.624 8.667 -15.291 1.00 88.38 99 GLN A CA 1
ATOM 726 C C . GLN A 1 99 ? 0.763 8.721 -15.962 1.00 88.38 99 GLN A C 1
ATOM 728 O O . GLN A 1 99 ? 1.195 9.779 -16.409 1.00 88.38 99 GLN A O 1
ATOM 733 N N . HIS A 1 100 ? 1.457 7.586 -16.071 1.00 86.62 100 HIS A N 1
ATOM 734 C CA . HIS A 1 100 ? 2.685 7.477 -16.855 1.00 86.62 100 HIS A CA 1
ATOM 735 C C . HIS A 1 100 ? 2.337 7.010 -18.274 1.00 86.62 100 HIS A C 1
ATOM 737 O O . HIS A 1 100 ? 1.892 5.878 -18.459 1.00 86.62 100 HIS A O 1
ATOM 743 N N . SER A 1 101 ? 2.523 7.874 -19.273 1.00 77.94 101 SER A N 1
ATOM 744 C CA . SER A 1 101 ? 2.112 7.625 -20.665 1.00 77.94 101 SER A CA 1
ATOM 745 C C . SER A 1 101 ? 3.259 7.271 -21.624 1.00 77.94 101 SER A C 1
ATOM 747 O O . SER A 1 101 ? 3.012 7.049 -22.807 1.00 77.94 101 SER A O 1
ATOM 749 N N . GLY A 1 102 ? 4.506 7.201 -21.149 1.00 82.38 102 GLY A N 1
ATOM 750 C CA . GLY A 1 102 ? 5.667 6.904 -21.994 1.00 82.38 102 GLY A CA 1
ATOM 751 C C . GLY A 1 102 ? 5.895 5.401 -22.228 1.00 82.38 102 GLY A C 1
ATOM 752 O O . GLY A 1 102 ? 5.667 4.608 -21.308 1.00 82.38 102 GLY A O 1
ATOM 753 N N . PRO A 1 103 ? 6.386 4.985 -23.414 1.00 87.88 103 PRO A N 1
ATOM 754 C CA . PRO A 1 103 ? 6.869 3.623 -23.621 1.00 87.88 103 PRO A CA 1
ATOM 755 C C . PRO A 1 103 ? 8.099 3.355 -22.743 1.00 87.88 103 PRO A C 1
ATOM 757 O O . PRO A 1 103 ? 8.939 4.232 -22.547 1.00 87.88 103 PRO A O 1
ATOM 760 N N . ILE A 1 104 ? 8.234 2.126 -22.246 1.00 90.62 104 ILE A N 1
ATOM 761 C CA . ILE A 1 104 ? 9.424 1.694 -21.507 1.00 90.62 104 ILE A CA 1
ATOM 762 C C . ILE A 1 104 ? 10.345 0.964 -22.476 1.00 90.62 104 ILE A C 1
ATOM 764 O O . ILE A 1 104 ? 10.173 -0.221 -22.745 1.00 90.62 104 ILE A O 1
ATOM 768 N N . SER A 1 105 ? 11.299 1.699 -23.042 1.00 89.38 105 SER A N 1
ATOM 769 C CA . SER A 1 105 ? 12.247 1.160 -24.028 1.00 89.38 105 SER A CA 1
ATOM 770 C C . SER A 1 105 ? 13.706 1.296 -23.593 1.00 89.38 105 SER A C 1
ATOM 772 O O . SER A 1 105 ? 14.554 0.504 -24.007 1.00 89.38 105 SER A O 1
ATOM 774 N N . THR A 1 106 ? 13.997 2.258 -22.716 1.00 89.62 106 THR A N 1
ATOM 775 C CA . THR A 1 106 ? 15.343 2.542 -22.214 1.00 89.62 106 THR A CA 1
ATOM 776 C C . THR A 1 106 ? 15.417 2.471 -20.690 1.00 89.62 106 THR A C 1
ATOM 778 O O . THR A 1 106 ? 14.403 2.484 -19.987 1.00 89.62 106 THR A O 1
ATOM 781 N N . VAL A 1 107 ? 16.642 2.417 -20.161 1.00 89.31 107 VAL A N 1
ATOM 782 C CA . VAL A 1 107 ? 16.900 2.472 -18.712 1.00 89.31 107 VAL A CA 1
ATOM 783 C C . VAL A 1 107 ? 16.448 3.816 -18.132 1.00 89.31 107 VAL A C 1
ATOM 785 O O . VAL A 1 107 ? 15.943 3.869 -17.012 1.00 89.31 107 VAL A O 1
ATOM 788 N N . GLU A 1 108 ? 16.569 4.896 -18.902 1.00 90.88 108 GLU A N 1
ATOM 789 C CA . GLU A 1 108 ? 16.088 6.231 -18.547 1.00 90.88 108 GLU A CA 1
ATOM 790 C C . GLU A 1 108 ? 14.569 6.226 -18.357 1.00 90.88 108 GLU A C 1
ATOM 792 O O . GLU A 1 108 ? 14.097 6.721 -17.339 1.00 90.88 108 GLU A O 1
ATOM 797 N N . ASN A 1 109 ? 13.811 5.574 -19.252 1.00 92.06 109 ASN A N 1
ATOM 798 C CA . ASN A 1 109 ? 12.358 5.459 -19.094 1.00 92.06 109 ASN A CA 1
ATOM 799 C C . ASN A 1 109 ? 11.983 4.705 -17.811 1.00 92.06 109 ASN A C 1
ATOM 801 O O . ASN A 1 109 ? 11.060 5.106 -17.107 1.00 92.06 109 ASN A O 1
ATOM 805 N N . VAL A 1 110 ? 12.713 3.634 -17.477 1.00 93.19 110 VAL A N 1
ATOM 806 C CA . VAL A 1 110 ? 12.505 2.911 -16.212 1.00 93.19 110 VAL A CA 1
ATOM 807 C C . VAL A 1 110 ? 12.794 3.825 -15.021 1.00 93.19 110 VAL A C 1
ATOM 809 O O . VAL A 1 110 ? 12.013 3.866 -14.074 1.00 93.19 110 VAL A O 1
ATOM 812 N N . ARG A 1 111 ? 13.889 4.592 -15.060 1.00 92.38 111 ARG A N 1
ATOM 813 C CA . ARG A 1 111 ? 14.241 5.541 -13.995 1.00 92.38 111 ARG A CA 1
ATOM 814 C C . ARG A 1 111 ? 13.146 6.591 -13.794 1.00 92.38 111 ARG A C 1
ATOM 816 O O . ARG A 1 111 ? 12.786 6.858 -12.649 1.00 92.38 111 ARG A O 1
ATOM 823 N N . ASP A 1 112 ? 12.624 7.156 -14.876 1.00 92.69 112 ASP A N 1
ATOM 824 C CA . ASP A 1 112 ? 11.575 8.178 -14.831 1.00 92.69 112 ASP A CA 1
ATOM 825 C C . ASP A 1 112 ? 10.249 7.600 -14.321 1.00 92.69 112 ASP A C 1
ATOM 827 O O . ASP A 1 112 ? 9.615 8.199 -13.452 1.00 92.69 112 ASP A O 1
ATOM 831 N N . LEU A 1 113 ? 9.889 6.382 -14.740 1.00 94.38 113 LEU A N 1
ATOM 832 C CA . LEU A 1 113 ? 8.757 5.641 -14.182 1.00 94.38 113 LEU A CA 1
ATOM 833 C C . LEU A 1 113 ? 8.896 5.446 -12.665 1.00 94.38 113 LEU A C 1
ATOM 835 O O . LEU A 1 113 ? 7.941 5.678 -11.925 1.00 94.38 113 LEU A O 1
ATOM 839 N N . LEU A 1 114 ? 10.067 5.019 -12.183 1.00 95.31 114 LEU A N 1
ATOM 840 C CA . LEU A 1 114 ? 10.292 4.794 -10.751 1.00 95.31 114 LEU A CA 1
ATOM 841 C C . LEU A 1 114 ? 10.209 6.094 -9.942 1.00 95.31 114 LEU A C 1
ATOM 843 O O . LEU A 1 114 ? 9.612 6.082 -8.865 1.00 95.31 114 LEU A O 1
ATOM 847 N N . LYS A 1 115 ? 10.746 7.209 -10.462 1.00 93.88 115 LYS A N 1
ATOM 848 C CA . LYS A 1 115 ? 10.582 8.542 -9.850 1.00 93.88 115 LYS A CA 1
ATOM 849 C C . LYS A 1 115 ? 9.111 8.923 -9.756 1.00 93.88 115 LYS A C 1
ATOM 851 O O . LYS A 1 115 ? 8.633 9.271 -8.681 1.00 93.88 115 LYS A O 1
ATOM 856 N N . HIS A 1 116 ? 8.380 8.764 -10.854 1.00 94.81 116 HIS A N 1
ATOM 857 C CA . HIS A 1 116 ? 6.957 9.073 -10.907 1.00 94.81 116 HIS A CA 1
ATOM 858 C C . HIS A 1 116 ? 6.157 8.242 -9.895 1.00 94.81 116 HIS A C 1
ATOM 860 O O . HIS A 1 116 ? 5.350 8.769 -9.136 1.00 94.81 116 HIS A O 1
ATOM 866 N N . VAL A 1 117 ? 6.433 6.936 -9.803 1.00 96.06 117 VAL A N 1
ATOM 867 C CA . VAL A 1 117 ? 5.808 6.038 -8.815 1.00 96.06 117 VAL A CA 1
ATOM 868 C C . VAL A 1 117 ? 6.169 6.418 -7.371 1.00 96.06 117 VAL A C 1
ATOM 870 O O . VAL A 1 117 ? 5.344 6.270 -6.461 1.00 96.06 117 VAL A O 1
ATOM 873 N N . GLU A 1 118 ? 7.382 6.913 -7.129 1.00 95.06 118 GLU A N 1
ATOM 874 C CA . GLU A 1 118 ? 7.819 7.412 -5.822 1.00 95.06 118 GLU A CA 1
ATOM 875 C C . GLU A 1 118 ? 7.041 8.666 -5.393 1.00 95.06 118 GLU A C 1
ATOM 877 O O . GLU A 1 118 ? 6.621 8.748 -4.234 1.00 95.06 118 GLU A O 1
ATOM 882 N N . GLU A 1 119 ? 6.760 9.565 -6.337 1.00 94.75 119 GLU A N 1
ATOM 883 C CA . GLU A 1 119 ? 5.990 10.801 -6.141 1.00 94.75 119 GLU A CA 1
ATOM 884 C C . GLU A 1 119 ? 4.489 10.560 -5.905 1.00 94.75 119 GLU A C 1
ATOM 886 O O . GLU A 1 119 ? 3.805 11.412 -5.328 1.00 94.75 119 GLU A O 1
ATOM 891 N N . ILE A 1 120 ? 3.961 9.379 -6.261 1.00 96.19 120 ILE A N 1
ATOM 892 C CA . ILE A 1 120 ? 2.565 9.024 -5.972 1.00 96.19 120 ILE A CA 1
ATOM 893 C C . ILE A 1 120 ? 2.300 9.109 -4.467 1.00 96.19 120 ILE A C 1
ATOM 895 O O . ILE A 1 120 ? 2.891 8.392 -3.644 1.00 96.19 120 ILE A O 1
ATOM 899 N N . ARG A 1 121 ? 1.313 9.939 -4.118 1.00 96.75 121 ARG A N 1
ATOM 900 C CA . ARG A 1 121 ? 0.813 10.087 -2.753 1.00 96.75 121 ARG A CA 1
ATOM 901 C C . ARG A 1 121 ? -0.033 8.888 -2.364 1.00 96.75 121 ARG A C 1
ATOM 903 O O . ARG A 1 121 ? -1.100 8.639 -2.928 1.00 96.75 121 ARG A O 1
ATOM 910 N N . LEU A 1 122 ? 0.450 8.156 -1.366 1.00 97.56 122 LEU A N 1
ATOM 911 C CA . LEU A 1 122 ? -0.239 7.002 -0.808 1.00 97.56 122 LEU A CA 1
ATOM 912 C C . LEU A 1 122 ? -0.993 7.389 0.460 1.00 97.56 122 LEU A C 1
ATOM 914 O O . LEU A 1 122 ? -0.471 8.109 1.307 1.00 97.56 122 LEU A O 1
ATOM 918 N N . CYS A 1 123 ? -2.193 6.843 0.629 1.00 98.25 123 CYS A N 1
ATOM 919 C CA . CYS A 1 123 ? -2.941 6.964 1.872 1.00 98.25 123 CYS A CA 1
ATOM 920 C C . CYS A 1 123 ? -2.150 6.352 3.032 1.00 98.25 123 CYS A C 1
ATOM 922 O O . CYS A 1 123 ? -1.866 5.152 3.016 1.00 98.25 123 CYS A O 1
ATOM 924 N N . ALA A 1 124 ? -1.869 7.147 4.065 1.00 97.44 124 ALA A N 1
ATOM 925 C CA . ALA A 1 124 ? -1.088 6.757 5.240 1.00 97.44 124 ALA A CA 1
ATOM 926 C C . ALA A 1 124 ? -1.804 5.764 6.178 1.00 97.44 124 ALA A C 1
ATOM 928 O O . ALA A 1 124 ? -1.223 5.343 7.176 1.00 97.44 124 ALA A O 1
ATOM 929 N N . GLY A 1 125 ? -3.041 5.374 5.852 1.00 97.56 125 GLY A N 1
ATOM 930 C CA . GLY A 1 125 ? -3.858 4.486 6.677 1.00 97.56 125 GLY A CA 1
ATOM 931 C C . GLY A 1 125 ? -4.588 5.234 7.792 1.00 97.56 125 GLY A C 1
ATOM 932 O O . GLY A 1 125 ? -4.529 6.457 7.884 1.00 97.56 125 GLY A O 1
ATOM 933 N N . GLY A 1 126 ? -5.351 4.493 8.584 1.00 97.19 126 GLY A N 1
ATOM 934 C CA . GLY A 1 126 ? -6.022 4.976 9.784 1.00 97.19 126 GLY A CA 1
ATOM 935 C C . GLY A 1 126 ? -5.129 4.870 11.032 1.00 97.19 126 GLY A C 1
ATOM 936 O O . GLY A 1 126 ? -3.899 4.911 10.916 1.00 97.19 126 GLY A O 1
ATOM 937 N N . PRO A 1 127 ? -5.747 4.750 12.220 1.00 97.31 127 PRO A N 1
ATOM 938 C CA . PRO A 1 127 ? -5.046 4.587 13.496 1.00 97.31 127 PRO A CA 1
ATOM 939 C C . PRO A 1 127 ? -4.141 3.351 13.545 1.00 97.31 127 PRO A C 1
ATOM 941 O O . PRO A 1 127 ? -4.355 2.385 12.805 1.00 97.31 127 PRO A O 1
ATOM 944 N N . SER A 1 128 ? -3.162 3.366 14.450 1.00 96.12 128 SER A N 1
ATOM 945 C CA . SER A 1 128 ? -2.346 2.182 14.743 1.00 96.12 128 SER A CA 1
ATOM 946 C C . SER A 1 128 ? -3.183 1.089 15.416 1.00 96.12 128 SER A C 1
ATOM 948 O O . SER A 1 128 ? -4.150 1.371 16.129 1.00 96.12 128 SER A O 1
ATOM 950 N N . THR A 1 129 ? -2.808 -0.173 15.217 1.00 95.31 129 THR A N 1
ATOM 951 C CA . THR A 1 129 ? -3.374 -1.309 15.966 1.00 95.31 129 THR A CA 1
ATOM 952 C C . THR A 1 129 ? -3.171 -1.178 17.475 1.00 95.31 129 THR A C 1
ATOM 954 O O . THR A 1 129 ? -4.037 -1.609 18.235 1.00 95.31 129 THR A O 1
ATOM 957 N N . LEU A 1 130 ? -2.106 -0.496 17.911 1.00 94.44 130 LEU A N 1
ATOM 958 C CA . LEU A 1 130 ? -1.813 -0.224 19.321 1.00 94.44 130 LEU A CA 1
ATOM 959 C C . LEU A 1 130 ? -2.856 0.678 19.991 1.00 94.44 130 LEU A C 1
ATOM 961 O O . LEU A 1 130 ? -3.084 0.567 21.193 1.00 94.44 130 LEU A O 1
ATOM 965 N N . GLU A 1 131 ? -3.491 1.577 19.233 1.00 95.81 131 GLU A N 1
ATOM 966 C CA . GLU A 1 131 ? -4.533 2.470 19.759 1.00 95.81 131 GLU A CA 1
ATOM 967 C C . GLU A 1 131 ? -5.843 1.714 20.024 1.00 95.81 131 GLU A C 1
ATOM 969 O O . GLU A 1 131 ? -6.584 2.028 20.957 1.00 95.81 131 GLU A O 1
ATOM 974 N N . TYR A 1 132 ? -6.122 0.693 19.212 1.00 95.62 132 TYR A N 1
ATOM 975 C CA . TYR A 1 132 ? -7.355 -0.089 19.263 1.00 95.62 132 TYR A CA 1
ATOM 976 C C . TYR A 1 132 ? -7.047 -1.589 19.308 1.00 95.62 132 TYR A C 1
ATOM 978 O O . TYR A 1 132 ? -7.390 -2.313 18.363 1.00 95.62 132 TYR A O 1
ATOM 986 N N . PRO A 1 133 ? -6.424 -2.070 20.402 1.00 93.00 133 PRO A N 1
ATOM 987 C CA . PRO A 1 133 ? -6.095 -3.476 20.545 1.00 93.00 133 PRO A CA 1
ATOM 988 C C . PRO A 1 133 ? -7.370 -4.314 20.620 1.00 93.00 133 PRO A C 1
ATOM 990 O O . PRO A 1 133 ? -8.420 -3.876 21.107 1.00 93.00 133 PRO A O 1
ATOM 993 N N . ASP A 1 134 ? -7.265 -5.546 20.134 1.00 90.69 134 ASP A N 1
ATOM 994 C CA . ASP A 1 134 ? -8.327 -6.548 20.138 1.00 90.69 134 ASP A CA 1
ATOM 995 C C . ASP A 1 134 ? -9.614 -6.155 19.3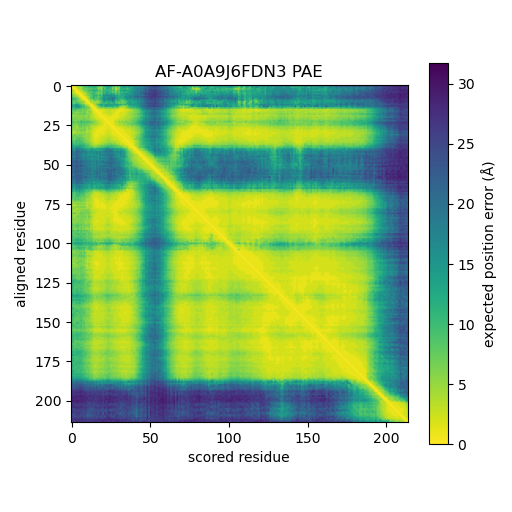80 1.00 90.69 134 ASP A C 1
ATOM 997 O O . ASP A 1 134 ? -10.689 -6.711 19.642 1.00 90.69 134 ASP A O 1
ATOM 1001 N N . VAL A 1 135 ? -9.564 -5.189 18.465 1.00 94.81 135 VAL A N 1
ATOM 1002 C CA . VAL A 1 135 ? -10.710 -4.844 17.613 1.00 94.81 135 VAL A CA 1
ATOM 1003 C C . VAL A 1 135 ? -10.604 -5.586 16.281 1.00 94.81 135 VAL A C 1
ATOM 1005 O O . VAL A 1 135 ? -9.545 -5.629 15.676 1.00 94.81 135 VAL A O 1
ATOM 1008 N N . GLU A 1 136 ? -11.713 -6.152 15.803 1.00 94.00 136 GLU A N 1
ATOM 1009 C CA . GLU A 1 136 ? -11.784 -6.871 14.521 1.00 94.00 136 GLU A CA 1
ATOM 1010 C C . GLU A 1 136 ? -12.951 -6.314 13.689 1.00 94.00 136 GLU A C 1
ATOM 1012 O O . GLU A 1 136 ? -14.047 -6.889 13.642 1.00 94.00 136 GLU A O 1
ATOM 1017 N N . PRO A 1 137 ? -12.795 -5.119 13.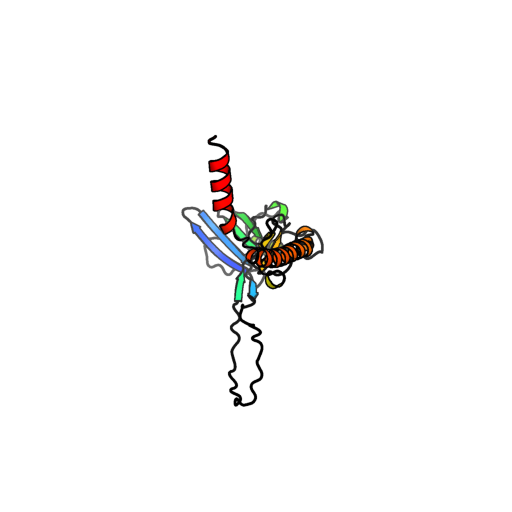097 1.00 95.62 137 PRO A N 1
ATOM 1018 C CA . PRO A 1 137 ? -13.845 -4.525 12.287 1.00 95.62 137 PRO A CA 1
ATOM 1019 C C . PRO A 1 137 ? -13.948 -5.270 10.949 1.00 95.62 137 PRO A C 1
ATOM 1021 O O . PRO A 1 137 ? -12.961 -5.470 10.254 1.00 95.62 137 PRO A O 1
ATOM 1024 N N . LYS A 1 138 ? -15.164 -5.602 10.502 1.00 96.94 138 LYS A N 1
ATOM 1025 C CA . LYS A 1 138 ? -15.360 -6.215 9.171 1.00 96.94 138 LYS A CA 1
ATOM 1026 C C . LYS A 1 138 ? -15.040 -5.263 8.010 1.00 96.94 138 LYS A C 1
ATOM 1028 O O . LYS A 1 138 ? -14.875 -5.707 6.879 1.00 96.94 138 LYS A O 1
ATOM 1033 N N . SER A 1 139 ? -15.007 -3.954 8.270 1.00 97.19 139 SER A N 1
ATOM 1034 C CA . SER A 1 139 ? -14.798 -2.897 7.273 1.00 97.19 139 SER A CA 1
ATOM 1035 C C . SER A 1 139 ? -13.332 -2.497 7.077 1.00 97.19 139 SER A C 1
ATOM 1037 O O . SER A 1 139 ? -13.050 -1.662 6.211 1.00 97.19 139 SER A O 1
ATOM 1039 N N . ALA A 1 140 ? -12.402 -3.062 7.850 1.00 97.81 140 ALA A N 1
ATOM 1040 C CA . ALA A 1 140 ? -10.989 -2.723 7.773 1.00 97.81 140 ALA A CA 1
ATOM 1041 C C . ALA A 1 140 ? -10.082 -3.933 8.019 1.00 97.81 140 ALA A C 1
ATOM 1043 O O . ALA A 1 140 ? -10.503 -4.948 8.561 1.00 97.81 140 ALA A O 1
ATOM 1044 N N . PHE A 1 141 ? -8.826 -3.787 7.620 1.00 97.19 141 PHE A N 1
ATOM 1045 C CA . PHE A 1 141 ? -7.751 -4.755 7.811 1.00 97.19 141 PHE A CA 1
ATOM 1046 C C . PHE A 1 141 ? -6.503 -4.038 8.333 1.00 97.19 141 PHE A C 1
ATOM 1048 O O . PHE A 1 141 ? -6.394 -2.818 8.198 1.00 97.19 141 PHE A O 1
ATOM 1055 N N . VAL A 1 142 ? -5.566 -4.779 8.917 1.00 96.50 142 VAL A N 1
ATOM 1056 C CA . VAL A 1 142 ? -4.256 -4.249 9.319 1.00 96.50 142 VAL A CA 1
ATOM 1057 C C . VAL A 1 142 ? -3.309 -4.319 8.123 1.00 96.50 142 VAL A C 1
ATOM 1059 O O . VAL A 1 142 ? -3.196 -5.367 7.488 1.00 96.50 142 VAL A O 1
ATOM 1062 N N . ASP A 1 143 ? -2.676 -3.201 7.772 1.00 96.19 143 ASP A N 1
ATOM 1063 C CA . ASP A 1 143 ? -1.716 -3.144 6.669 1.00 96.19 143 ASP A CA 1
ATOM 1064 C C . ASP A 1 143 ? -0.265 -3.412 7.113 1.00 96.19 143 ASP A C 1
ATOM 1066 O O . ASP A 1 143 ? 0.024 -3.656 8.282 1.00 96.19 143 ASP A O 1
ATOM 1070 N N . MET A 1 144 ? 0.671 -3.366 6.158 1.00 94.88 144 MET A N 1
ATOM 1071 C CA . MET A 1 144 ? 2.099 -3.624 6.399 1.00 94.88 144 MET A CA 1
ATOM 1072 C C . MET A 1 144 ? 2.780 -2.628 7.358 1.00 94.88 144 MET A C 1
ATOM 1074 O O . MET A 1 144 ? 3.899 -2.881 7.786 1.00 94.88 144 MET A O 1
ATOM 1078 N N . TYR A 1 145 ? 2.140 -1.500 7.679 1.00 95.19 145 TYR A N 1
ATOM 1079 C CA . TYR A 1 145 ? 2.638 -0.517 8.646 1.00 95.19 145 TYR A CA 1
ATOM 1080 C C . TYR A 1 145 ? 1.995 -0.666 10.024 1.00 95.19 145 TYR A C 1
ATOM 1082 O O . TYR A 1 145 ? 2.110 0.250 10.838 1.00 95.19 145 TYR A O 1
ATOM 1090 N N . ASP A 1 146 ? 1.298 -1.777 10.268 1.00 94.94 146 ASP A N 1
ATOM 1091 C CA . ASP A 1 146 ? 0.569 -2.022 11.512 1.00 94.94 146 ASP A CA 1
ATOM 1092 C C . ASP A 1 146 ? -0.495 -0.936 11.787 1.00 94.94 146 ASP A C 1
ATOM 1094 O O . ASP A 1 146 ? -0.714 -0.452 12.904 1.00 94.94 146 ASP A O 1
ATOM 1098 N N . LYS A 1 147 ? -1.150 -0.503 10.702 1.00 96.06 147 LYS A N 1
ATOM 1099 C CA . LYS A 1 147 ? -2.232 0.482 10.720 1.00 96.06 147 LYS A CA 1
ATOM 1100 C C . LYS A 1 147 ? -3.522 -0.106 10.190 1.00 96.06 147 LYS A C 1
ATOM 1102 O O . LYS A 1 147 ? -3.544 -0.843 9.203 1.00 96.06 147 LYS A O 1
ATOM 1107 N N . TRP A 1 148 ? -4.629 0.310 10.793 1.00 97.69 148 TRP A N 1
ATOM 1108 C CA . TRP A 1 148 ? -5.958 -0.016 10.302 1.00 97.69 148 TRP A CA 1
ATOM 1109 C C . TRP A 1 148 ? -6.238 0.691 8.979 1.00 97.69 148 TRP A C 1
ATOM 1111 O O . TRP A 1 148 ? -6.199 1.916 8.883 1.00 97.69 148 TRP A O 1
ATOM 1121 N N . ARG A 1 149 ? -6.591 -0.068 7.946 1.00 98.06 149 ARG A N 1
ATOM 1122 C CA . ARG A 1 149 ? -6.932 0.440 6.619 1.00 98.06 149 ARG A CA 1
ATOM 1123 C C . ARG A 1 149 ? -8.313 -0.032 6.207 1.00 98.06 149 ARG A C 1
ATOM 1125 O O . ARG A 1 149 ? -8.643 -1.207 6.295 1.00 98.06 149 ARG A O 1
ATOM 1132 N N . HIS A 1 150 ? -9.126 0.892 5.706 1.00 98.38 150 HIS A N 1
ATOM 1133 C CA . HIS A 1 150 ? -10.481 0.566 5.275 1.00 98.38 150 HIS A CA 1
ATOM 1134 C C . HIS A 1 150 ? -10.432 -0.336 4.029 1.00 98.38 150 HIS A C 1
ATOM 1136 O O . HIS A 1 150 ? -9.635 -0.088 3.119 1.00 98.38 150 HIS A O 1
ATOM 1142 N N . ASN A 1 151 ? -11.321 -1.328 3.918 1.00 97.31 151 ASN A N 1
ATOM 1143 C CA . ASN A 1 151 ? -11.338 -2.274 2.788 1.00 97.31 151 ASN A CA 1
ATOM 1144 C C . ASN A 1 151 ? -11.435 -1.540 1.437 1.00 97.31 151 ASN A C 1
ATOM 1146 O O . ASN A 1 151 ? -10.655 -1.777 0.513 1.00 97.31 151 ASN A O 1
ATOM 1150 N N . SER A 1 152 ? -12.322 -0.544 1.369 1.00 96.75 152 SER A N 1
ATOM 1151 C CA . SER A 1 152 ? -12.494 0.365 0.224 1.00 96.75 152 SER A CA 1
ATOM 1152 C C . SER A 1 152 ? -11.561 1.592 0.208 1.00 96.75 152 SER A C 1
ATOM 1154 O O . SER A 1 152 ? -11.929 2.616 -0.368 1.00 96.75 152 SER A O 1
ATOM 1156 N N . CYS A 1 153 ? -10.413 1.552 0.891 1.00 97.69 153 CYS A N 1
ATOM 1157 C CA . CYS A 1 153 ? -9.434 2.642 0.879 1.00 97.69 153 CYS A CA 1
ATOM 1158 C C . CYS A 1 153 ? -8.950 2.937 -0.550 1.00 97.69 153 CYS A C 1
ATOM 1160 O O . CYS A 1 153 ? -8.509 2.028 -1.260 1.00 97.69 153 CYS A O 1
ATOM 1162 N N . GLN A 1 154 ? -8.995 4.216 -0.936 1.00 95.81 154 GLN A N 1
ATOM 1163 C CA . GLN A 1 154 ? -8.310 4.727 -2.120 1.00 95.81 154 GLN A CA 1
ATOM 1164 C C . GLN A 1 154 ? -6.823 4.834 -1.771 1.00 95.81 154 GLN A C 1
ATOM 1166 O O . GLN A 1 154 ? -6.419 5.716 -1.017 1.00 95.81 154 GLN A O 1
ATOM 1171 N N . VAL A 1 155 ? -6.035 3.855 -2.224 1.00 96.69 155 VAL A N 1
ATOM 1172 C CA . VAL A 1 155 ? -4.597 3.777 -1.919 1.00 96.69 155 VAL A CA 1
ATOM 1173 C C . VAL A 1 155 ? -3.855 4.992 -2.470 1.00 96.69 155 VAL A C 1
ATOM 1175 O O . VAL A 1 15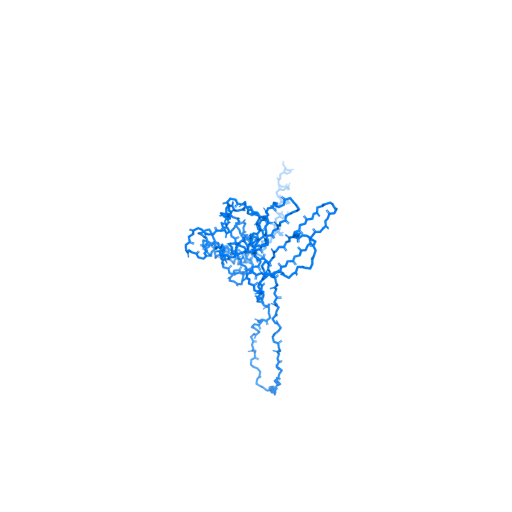5 ? -3.013 5.530 -1.762 1.00 96.69 155 VAL A O 1
ATOM 1178 N N . ILE A 1 156 ? -4.206 5.437 -3.678 1.00 97.31 156 ILE A N 1
ATOM 1179 C CA . ILE A 1 156 ? -3.698 6.664 -4.302 1.00 97.31 156 ILE A CA 1
ATOM 1180 C C . ILE A 1 156 ? -4.581 7.838 -3.885 1.00 97.31 156 ILE A C 1
ATOM 1182 O O . ILE A 1 156 ? -5.809 7.734 -3.933 1.00 97.31 156 ILE A O 1
ATOM 1186 N N . LEU A 1 157 ? -3.951 8.939 -3.485 1.00 96.94 157 LEU A N 1
ATOM 1187 C CA . LEU A 1 157 ? -4.621 10.157 -3.051 1.00 96.94 157 LEU A CA 1
ATOM 1188 C C . LEU A 1 157 ? -4.520 11.260 -4.104 1.00 96.94 157 LEU A C 1
ATOM 1190 O O . LEU A 1 157 ? -3.430 11.684 -4.481 1.00 96.94 157 LEU A O 1
ATOM 1194 N N . ASN A 1 158 ? -5.684 11.778 -4.495 1.00 95.06 158 ASN A N 1
ATOM 1195 C CA . ASN A 1 158 ? -5.807 12.904 -5.425 1.00 95.06 158 ASN A CA 1
ATOM 1196 C C . ASN A 1 158 ? -5.937 14.257 -4.703 1.00 95.06 158 ASN A C 1
ATOM 1198 O O . ASN A 1 158 ? -6.107 15.282 -5.350 1.00 95.06 158 ASN A O 1
ATOM 1202 N N . THR A 1 159 ? -5.890 14.267 -3.370 1.00 94.81 159 THR A N 1
ATOM 1203 C CA . THR A 1 159 ? -6.020 15.466 -2.530 1.00 94.81 159 THR A CA 1
ATOM 1204 C C . THR A 1 159 ? -4.772 15.658 -1.676 1.00 94.81 159 THR A C 1
ATOM 1206 O O . THR A 1 159 ? -3.989 14.725 -1.504 1.00 94.81 159 THR A O 1
ATOM 1209 N N . ASP A 1 160 ? -4.608 16.851 -1.103 1.00 95.50 160 ASP A N 1
ATOM 1210 C CA . ASP A 1 160 ? -3.465 17.191 -0.240 1.00 95.50 160 ASP A CA 1
ATOM 1211 C C . ASP A 1 160 ? -3.526 16.573 1.162 1.00 95.50 160 ASP A C 1
ATOM 1213 O O . ASP A 1 160 ? -2.600 16.721 1.958 1.00 95.50 160 ASP A O 1
ATOM 1217 N N . SER A 1 161 ? -4.593 15.830 1.465 1.00 96.44 161 SER A N 1
ATOM 1218 C CA . SER A 1 161 ? -4.662 15.023 2.680 1.00 96.44 161 SER A CA 1
ATOM 1219 C C . SER A 1 161 ? -3.630 13.898 2.632 1.00 96.44 161 SER A C 1
ATOM 1221 O O . SER A 1 161 ? -3.352 13.348 1.574 1.00 96.44 161 SER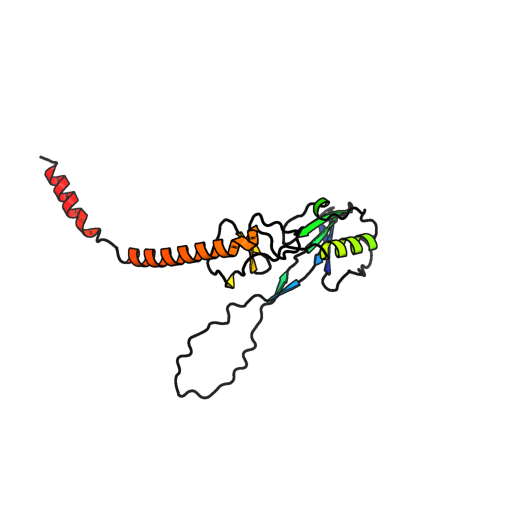 A O 1
ATOM 1223 N N . SER A 1 162 ? -3.116 13.483 3.787 1.00 97.06 162 SER A N 1
ATOM 1224 C CA . SER A 1 162 ? -2.285 12.278 3.913 1.00 97.06 162 SER A CA 1
ATOM 1225 C C . SER A 1 162 ? -3.112 10.996 4.078 1.00 97.06 162 SER A C 1
ATOM 1227 O O . SER A 1 162 ? -2.585 9.889 3.955 1.00 97.06 162 SER A O 1
ATOM 1229 N N . VAL A 1 163 ? -4.418 11.115 4.346 1.00 97.94 163 VAL A N 1
ATOM 1230 C CA . VAL A 1 163 ? -5.327 9.994 4.630 1.00 97.94 163 VAL A CA 1
ATOM 1231 C C . VAL A 1 163 ? -6.636 10.165 3.857 1.00 97.94 163 VAL A C 1
ATOM 1233 O O . VAL A 1 163 ? -7.219 11.249 3.815 1.00 97.94 163 VAL A O 1
ATOM 1236 N N . CYS A 1 164 ? -7.132 9.088 3.239 1.00 97.94 164 CYS A N 1
ATOM 1237 C CA . CYS A 1 164 ? -8.428 9.119 2.555 1.00 97.94 164 CYS A CA 1
ATOM 1238 C C . CYS A 1 164 ? -9.584 9.212 3.566 1.00 97.94 164 CYS A C 1
ATOM 1240 O O . CYS A 1 164 ? -9.514 8.610 4.639 1.00 97.94 164 CYS A O 1
ATOM 1242 N N . GLN A 1 165 ? -10.693 9.847 3.180 1.00 97.44 165 GLN A N 1
ATOM 1243 C CA . GLN A 1 165 ? -11.865 10.065 4.042 1.00 97.44 165 GLN A CA 1
ATOM 1244 C C . GLN A 1 165 ? -12.347 8.796 4.773 1.00 97.44 165 GLN A C 1
ATOM 1246 O O . GLN A 1 165 ? -12.657 8.845 5.961 1.00 97.44 165 GLN A O 1
ATOM 1251 N N . LYS A 1 166 ? -12.351 7.636 4.097 1.00 97.62 166 LYS A N 1
ATOM 1252 C CA . LYS A 1 166 ? -12.771 6.355 4.699 1.00 97.62 166 LYS A CA 1
ATOM 1253 C C . LYS A 1 166 ? -11.831 5.875 5.808 1.00 97.62 166 LYS A C 1
ATOM 1255 O O . LYS A 1 166 ? -12.295 5.335 6.807 1.00 97.62 166 LYS A O 1
ATOM 1260 N N . CYS A 1 167 ? -10.521 6.061 5.645 1.00 98.19 167 CYS A N 1
ATOM 1261 C CA . CYS A 1 167 ? -9.550 5.720 6.688 1.00 98.19 167 CYS A CA 1
ATOM 1262 C C . CYS A 1 167 ? -9.601 6.727 7.842 1.00 98.19 167 CYS A C 1
ATOM 1264 O O . CYS A 1 167 ? -9.473 6.316 8.989 1.00 98.19 167 CYS A O 1
ATOM 1266 N N . THR A 1 168 ? -9.877 8.005 7.565 1.00 97.44 168 THR A N 1
ATOM 1267 C CA . THR A 1 168 ? -10.105 9.016 8.608 1.00 97.44 168 THR A CA 1
ATOM 1268 C C . THR A 1 168 ? -11.286 8.629 9.505 1.00 97.44 168 THR A C 1
ATOM 1270 O O . THR A 1 168 ? -11.168 8.668 10.726 1.00 97.44 168 THR A O 1
ATOM 1273 N N . SER A 1 169 ? -12.392 8.144 8.925 1.00 97.19 169 SER A N 1
ATOM 1274 C CA . SER A 1 169 ? -13.566 7.689 9.691 1.00 97.19 169 SER A CA 1
ATOM 1275 C C . SER A 1 169 ? -13.365 6.390 10.488 1.00 97.19 169 SER A C 1
ATOM 1277 O O . SER A 1 169 ? -14.245 5.992 11.258 1.00 97.19 169 SER A O 1
ATOM 1279 N N . LEU A 1 170 ? -12.232 5.690 10.322 1.00 97.25 170 LEU A N 1
ATOM 1280 C CA . LEU A 1 170 ? -11.999 4.447 11.060 1.00 97.25 170 LEU A CA 1
ATOM 1281 C C . LEU A 1 170 ? -11.808 4.674 12.552 1.00 97.25 170 LEU A C 1
ATOM 1283 O O . LEU A 1 170 ? -12.214 3.804 13.312 1.00 97.25 170 LEU A O 1
ATOM 1287 N N . SER A 1 171 ? -11.260 5.812 12.983 1.00 95.56 171 SER A N 1
ATOM 1288 C CA . SER A 1 171 ? -11.037 6.066 14.413 1.00 95.56 171 SER A CA 1
ATOM 1289 C C . SER A 1 171 ? -12.346 5.984 15.208 1.00 95.56 171 SER A C 1
ATOM 1291 O O . SER A 1 171 ? -12.444 5.247 16.189 1.00 95.56 171 SER A O 1
ATOM 1293 N N . ASP A 1 172 ? -13.414 6.611 14.707 1.00 96.50 172 ASP A N 1
ATOM 1294 C CA . ASP A 1 172 ? -14.740 6.522 15.324 1.00 96.50 172 ASP A CA 1
ATOM 1295 C C . ASP A 1 172 ? -15.317 5.107 15.294 1.00 96.50 172 ASP A C 1
ATOM 1297 O O . ASP A 1 172 ? -15.862 4.632 16.293 1.00 96.50 172 ASP A O 1
ATOM 1301 N N . THR A 1 173 ? -15.163 4.413 14.164 1.00 96.62 173 THR A N 1
ATOM 1302 C CA . THR A 1 173 ? -15.641 3.034 14.008 1.00 96.62 173 THR A CA 1
ATOM 1303 C C . THR A 1 173 ? -14.955 2.109 15.017 1.00 96.62 173 THR A C 1
ATOM 1305 O O . THR A 1 173 ? -15.626 1.394 15.763 1.00 96.62 173 THR A O 1
ATOM 1308 N N . LEU A 1 174 ? -13.625 2.159 15.093 1.00 97.38 174 LEU A N 1
ATOM 1309 C CA . LEU A 1 174 ? -12.813 1.345 15.994 1.00 97.38 174 LEU A CA 1
ATOM 1310 C C . LEU A 1 174 ? -13.133 1.646 17.461 1.00 97.38 174 LEU A C 1
ATOM 1312 O O . LEU A 1 174 ? -13.376 0.719 18.235 1.00 97.38 174 LEU A O 1
ATOM 1316 N N . ARG A 1 175 ? -13.260 2.928 17.823 1.00 97.38 175 ARG A N 1
ATOM 1317 C CA . ARG A 1 175 ? -13.667 3.371 19.164 1.00 97.38 175 ARG A CA 1
ATOM 1318 C C . ARG A 1 175 ? -15.021 2.795 19.581 1.00 97.38 175 ARG A C 1
ATOM 1320 O O . ARG A 1 175 ? -15.166 2.290 20.696 1.00 97.38 175 ARG A O 1
ATOM 1327 N N . ILE A 1 176 ? -16.019 2.829 18.693 1.00 96.06 176 ILE A N 1
ATOM 1328 C CA . ILE A 1 176 ? -17.347 2.252 18.962 1.00 96.06 176 ILE A CA 1
ATOM 1329 C C . ILE A 1 176 ? -17.251 0.732 19.148 1.00 96.06 176 ILE A C 1
ATOM 1331 O O . ILE A 1 176 ? -17.859 0.187 20.074 1.00 96.06 176 ILE A O 1
ATOM 1335 N N . HIS A 1 177 ? -16.489 0.039 18.299 1.00 95.56 177 HIS A N 1
ATOM 1336 C CA . HIS A 1 177 ? -16.284 -1.405 18.412 1.00 95.56 177 HIS A CA 1
ATOM 1337 C C . HIS A 1 177 ? -15.605 -1.791 19.733 1.00 95.56 177 HIS A C 1
ATOM 1339 O O . HIS A 1 177 ? -16.085 -2.692 20.426 1.00 95.56 177 HIS A O 1
ATOM 1345 N N . GLN A 1 178 ? -14.543 -1.081 20.119 1.00 96.25 178 GLN A N 1
ATOM 1346 C 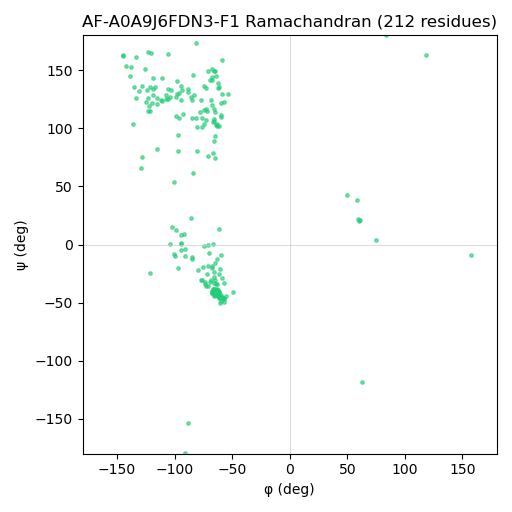CA . GLN A 1 178 ? -13.828 -1.307 21.372 1.00 96.25 178 GLN A CA 1
ATOM 1347 C C . GLN A 1 178 ? -14.751 -1.105 22.581 1.00 96.25 178 GLN A C 1
ATOM 1349 O O . GLN A 1 178 ? -14.835 -1.973 23.454 1.00 96.25 178 GLN A O 1
ATOM 1354 N N . LYS A 1 179 ? -15.531 -0.012 22.596 1.00 95.75 179 LYS A N 1
ATOM 1355 C CA . LYS A 1 179 ? -16.518 0.262 23.651 1.00 95.75 179 LYS A CA 1
ATOM 1356 C C . LYS A 1 179 ? -17.536 -0.875 23.786 1.00 95.75 179 LYS A C 1
ATOM 1358 O O . LYS A 1 179 ? -17.735 -1.393 24.885 1.00 95.75 179 LYS A O 1
ATOM 1363 N N . ARG A 1 180 ? -18.134 -1.318 22.674 1.00 93.94 180 ARG A N 1
ATOM 1364 C CA . ARG A 1 180 ? -19.106 -2.429 22.667 1.00 93.94 180 ARG A CA 1
ATOM 1365 C C . ARG A 1 180 ? -18.485 -3.741 23.148 1.00 93.94 180 ARG A C 1
ATOM 1367 O O . ARG A 1 180 ? -19.126 -4.478 23.895 1.00 93.94 180 ARG A O 1
ATOM 1374 N N . LYS A 1 181 ? -17.234 -4.030 22.773 1.00 92.88 181 LYS A N 1
ATOM 1375 C CA . LYS A 1 181 ? -16.510 -5.224 23.240 1.00 92.88 181 LYS A CA 1
ATOM 1376 C C . LYS A 1 181 ? -16.326 -5.204 24.761 1.00 92.88 181 LYS A C 1
ATOM 1378 O O . LYS A 1 181 ? -16.598 -6.208 25.422 1.00 92.88 181 LYS A O 1
ATOM 1383 N N . LEU A 1 182 ? -15.937 -4.060 25.328 1.00 93.00 182 LEU A N 1
ATOM 1384 C CA . LEU A 1 182 ? -15.793 -3.882 26.778 1.00 93.00 182 LEU A CA 1
ATOM 1385 C C . LEU A 1 182 ? -17.132 -4.033 27.517 1.00 93.00 182 LEU A C 1
ATOM 1387 O O . LEU A 1 182 ? -17.198 -4.722 28.537 1.00 93.00 182 LEU A O 1
ATOM 1391 N N . GLU A 1 183 ? -18.208 -3.445 26.994 1.00 93.50 183 GLU A N 1
ATOM 1392 C CA . GLU A 1 183 ? -19.558 -3.581 27.557 1.00 93.50 183 GLU A CA 1
ATOM 1393 C C . GLU A 1 183 ? -20.048 -5.035 27.529 1.00 93.50 183 GLU A C 1
ATOM 1395 O O . GLU A 1 183 ? -20.550 -5.537 28.537 1.00 93.50 183 GLU A O 1
ATOM 1400 N N . ASN A 1 184 ? -19.838 -5.746 26.419 1.00 90.25 184 ASN A N 1
ATOM 1401 C CA . ASN A 1 184 ? -20.190 -7.160 26.297 1.00 90.25 184 ASN A CA 1
ATOM 1402 C C . ASN A 1 184 ? -19.370 -8.039 27.249 1.00 90.25 184 ASN A C 1
ATOM 1404 O O . ASN A 1 184 ? -19.928 -8.941 27.869 1.00 90.25 184 ASN A O 1
ATOM 1408 N N . LYS A 1 185 ? -18.078 -7.745 27.451 1.00 90.81 185 LYS A N 1
ATOM 1409 C CA . LYS A 1 185 ? -17.235 -8.448 28.435 1.00 90.81 185 LYS A CA 1
ATOM 1410 C C . LYS A 1 185 ? -17.752 -8.248 29.864 1.00 90.81 185 LYS A C 1
ATOM 1412 O O . LYS A 1 185 ? -17.773 -9.198 30.644 1.00 90.81 185 LYS A O 1
ATOM 1417 N N . ARG A 1 186 ? -18.213 -7.038 30.208 1.00 89.88 186 ARG A N 1
ATOM 1418 C CA . ARG A 1 186 ? -18.839 -6.744 31.512 1.00 89.88 186 ARG A CA 1
ATOM 1419 C C . ARG A 1 186 ? -20.168 -7.489 31.686 1.00 89.88 186 ARG A C 1
ATOM 1421 O O . ARG A 1 186 ? -20.383 -8.100 32.730 1.00 89.88 186 ARG A O 1
ATOM 1428 N N . LYS A 1 187 ? -21.024 -7.507 30.657 1.00 88.94 187 LYS A N 1
ATOM 1429 C CA . LYS A 1 187 ? -22.315 -8.224 30.677 1.00 88.94 187 LYS A CA 1
ATOM 1430 C C . LYS A 1 187 ? -22.152 -9.746 30.716 1.00 88.94 187 LYS A C 1
ATOM 1432 O O . LYS A 1 187 ? -22.840 -10.396 31.493 1.00 88.94 187 LYS A O 1
ATOM 1437 N N . GLY A 1 188 ? -21.221 -10.310 29.946 1.00 82.12 188 GLY A N 1
ATOM 1438 C CA . GLY A 1 188 ? -20.923 -11.746 29.943 1.00 82.12 188 GLY A CA 1
ATOM 1439 C C . GLY A 1 188 ? -20.393 -12.237 31.292 1.00 82.12 188 GLY A C 1
ATOM 1440 O O . GLY A 1 188 ? -20.828 -13.275 31.781 1.00 82.12 188 GLY A O 1
ATOM 1441 N N . LYS A 1 189 ? -19.544 -11.443 31.964 1.00 70.56 189 LYS A N 1
ATOM 1442 C CA . LYS A 1 189 ? -19.142 -11.716 33.356 1.00 70.56 189 LYS A CA 1
ATOM 1443 C C . LYS A 1 189 ? -20.330 -11.672 34.324 1.00 70.56 189 LYS A C 1
ATOM 1445 O O . LYS A 1 189 ? -20.426 -12.524 35.201 1.00 70.56 189 LYS A O 1
ATOM 1450 N N . ALA A 1 190 ? -21.256 -10.728 34.144 1.00 61.78 190 ALA A N 1
ATOM 1451 C CA . ALA A 1 190 ? -22.467 -10.644 34.962 1.00 61.78 190 ALA A CA 1
ATOM 1452 C C . ALA A 1 190 ? -23.454 -11.803 34.701 1.00 61.78 190 ALA A C 1
ATOM 1454 O O . ALA A 1 190 ? -24.134 -12.248 35.623 1.00 61.78 190 ALA A O 1
ATOM 1455 N N . GLN A 1 191 ? -23.524 -12.320 33.470 1.00 54.66 191 GLN A N 1
ATOM 1456 C CA . GLN A 1 191 ? -24.350 -13.481 33.119 1.00 54.66 191 GLN A CA 1
ATOM 1457 C C . GLN A 1 191 ? -23.732 -14.814 33.560 1.00 54.66 191 GLN A C 1
ATOM 1459 O O . GLN A 1 191 ? -24.480 -15.706 33.944 1.00 54.66 191 GLN A O 1
ATOM 1464 N N . GLY A 1 192 ? -22.400 -14.936 33.612 1.00 53.41 192 GLY A N 1
ATOM 1465 C CA . GLY A 1 192 ? -21.721 -16.104 34.190 1.00 53.41 192 GLY A CA 1
ATOM 1466 C C . GLY A 1 192 ? -22.025 -16.324 35.680 1.00 53.41 192 GLY A C 1
ATOM 1467 O O . GLY A 1 192 ? -22.015 -17.461 36.143 1.00 53.41 192 GLY A O 1
ATOM 1468 N N . LEU A 1 193 ? -22.382 -15.262 36.416 1.00 53.41 193 LEU A N 1
ATOM 1469 C CA . LEU A 1 193 ? -22.886 -15.362 37.793 1.00 53.41 193 LEU A CA 1
ATOM 1470 C C . LEU A 1 193 ? -24.395 -15.640 37.891 1.00 53.41 193 LEU A C 1
ATOM 1472 O O . LEU A 1 193 ? -24.884 -15.957 38.971 1.00 53.41 193 LEU A O 1
ATOM 1476 N N . ARG A 1 194 ? -25.146 -15.546 36.788 1.00 48.75 194 ARG A N 1
ATOM 1477 C CA . ARG A 1 194 ? -26.556 -15.954 36.723 1.00 48.75 194 ARG A CA 1
ATOM 1478 C C . ARG A 1 194 ? -26.677 -17.328 36.073 1.00 48.75 194 ARG A C 1
ATOM 1480 O O . ARG A 1 194 ? -27.462 -17.521 35.148 1.00 48.75 194 ARG A O 1
ATOM 1487 N N . THR A 1 195 ? -25.948 -18.313 36.591 1.00 53.62 195 THR A N 1
ATOM 1488 C CA . THR A 1 195 ? -26.448 -19.688 36.530 1.00 53.62 195 THR A CA 1
ATOM 1489 C C . THR A 1 195 ? -27.691 -19.734 37.411 1.00 53.62 195 THR A C 1
ATOM 1491 O O . THR A 1 195 ? -27.632 -19.966 38.614 1.00 53.62 195 THR A O 1
ATOM 1494 N N . LEU A 1 196 ? -28.850 -19.437 36.815 1.00 56.19 196 LEU A N 1
ATOM 1495 C CA . LEU A 1 196 ? -30.115 -19.790 37.442 1.00 56.19 196 LEU A CA 1
ATOM 1496 C C . LEU A 1 196 ? -30.046 -21.292 37.745 1.00 56.19 196 LEU A C 1
ATOM 1498 O O . LEU A 1 196 ? -29.675 -22.064 36.854 1.00 56.19 196 LEU A O 1
ATOM 1502 N N . PRO A 1 197 ? -30.356 -21.725 38.977 1.00 52.53 197 PRO A N 1
ATOM 1503 C CA . PRO A 1 197 ? -30.318 -23.129 39.333 1.00 52.53 197 PRO A CA 1
ATOM 1504 C C . PRO A 1 197 ? -31.385 -23.868 38.518 1.00 52.53 197 PRO A C 1
ATOM 1506 O O . PRO A 1 197 ? -32.534 -24.003 38.925 1.00 52.53 197 PRO A O 1
ATOM 1509 N N . TRP A 1 198 ? -30.987 -24.417 37.368 1.00 51.34 198 TRP A N 1
ATOM 1510 C CA . TRP A 1 198 ? -31.800 -25.323 36.544 1.00 51.34 198 TRP A CA 1
ATOM 1511 C C . TRP A 1 198 ? -32.204 -26.586 37.342 1.00 51.34 198 TRP A C 1
ATOM 1513 O O . TRP A 1 198 ? -33.070 -27.360 36.947 1.00 51.34 198 TRP A O 1
ATOM 1523 N N . LYS A 1 199 ? -31.648 -26.792 38.539 1.00 56.00 199 LYS A N 1
ATOM 1524 C CA . LYS A 1 199 ? -31.974 -27.933 39.396 1.00 56.00 199 LYS A CA 1
ATOM 1525 C C . LYS A 1 199 ? -33.419 -27.975 39.920 1.00 56.00 199 LYS A C 1
ATOM 1527 O O . LYS A 1 199 ? -33.836 -29.053 40.317 1.00 56.00 199 LYS A O 1
ATOM 1532 N N . GLN A 1 200 ? -34.210 -26.896 39.883 1.00 58.62 200 GLN A N 1
ATOM 1533 C CA . GLN A 1 200 ? -35.547 -26.892 40.514 1.00 58.62 200 GLN A CA 1
ATOM 1534 C C . GLN A 1 200 ? -36.741 -27.243 39.604 1.00 58.62 200 GLN A C 1
ATOM 1536 O O . GLN A 1 200 ? -37.873 -27.274 40.083 1.00 58.62 200 GLN A O 1
ATOM 1541 N N . ASN A 1 201 ? -36.536 -27.545 38.315 1.00 59.22 201 ASN A N 1
ATOM 1542 C CA . ASN A 1 201 ? -37.662 -27.813 37.402 1.00 59.22 201 ASN A CA 1
ATOM 1543 C C . ASN A 1 201 ? -37.944 -29.297 37.118 1.00 59.22 201 ASN A C 1
ATOM 1545 O O . ASN A 1 201 ? -38.980 -29.607 36.534 1.00 59.22 201 ASN A O 1
ATOM 1549 N N . LYS A 1 202 ? -37.089 -30.237 37.548 1.00 69.81 202 LYS A N 1
ATOM 1550 C CA . LYS A 1 202 ? -37.365 -31.673 37.345 1.00 69.81 202 LYS A CA 1
ATOM 1551 C C . LYS A 1 202 ? -38.562 -32.156 38.169 1.00 69.81 202 LYS A C 1
ATOM 1553 O O . LYS A 1 202 ? -39.418 -32.844 37.619 1.00 69.81 202 LYS A O 1
ATOM 1558 N N . ASP A 1 203 ? -38.682 -31.726 39.424 1.00 73.19 203 ASP A N 1
ATOM 1559 C CA . ASP A 1 203 ? -39.768 -32.176 40.307 1.00 73.19 203 ASP A CA 1
ATOM 1560 C C . ASP A 1 203 ? -41.123 -31.572 39.928 1.00 73.19 203 ASP A C 1
ATOM 1562 O O . ASP A 1 203 ? -42.138 -32.266 39.957 1.00 73.19 203 ASP A O 1
ATOM 1566 N N . LYS A 1 204 ? -41.146 -30.311 39.471 1.00 73.88 204 LYS A N 1
ATOM 1567 C CA . LYS A 1 204 ? -42.363 -29.671 38.942 1.00 73.88 204 LYS A CA 1
ATOM 1568 C C . LYS A 1 204 ? -42.833 -30.304 37.633 1.00 73.88 204 LYS A C 1
ATOM 1570 O O . LYS A 1 204 ? -44.027 -30.537 37.470 1.00 73.88 204 LYS A O 1
ATOM 1575 N N . ILE A 1 205 ? -41.913 -30.640 36.724 1.00 76.00 205 ILE A N 1
ATOM 1576 C CA . ILE A 1 205 ? -42.254 -31.347 35.479 1.00 76.00 205 ILE A CA 1
ATOM 1577 C C . ILE A 1 205 ? -42.741 -32.774 35.782 1.00 76.00 205 ILE A C 1
ATOM 1579 O O . ILE A 1 205 ? -43.706 -33.230 35.172 1.00 76.00 205 ILE A O 1
ATOM 1583 N N . ALA A 1 206 ? -42.133 -33.471 36.747 1.00 79.75 206 ALA A N 1
ATOM 1584 C CA . ALA A 1 206 ? -42.606 -34.783 37.190 1.00 79.75 206 ALA A CA 1
ATOM 1585 C C . ALA A 1 206 ? -43.991 -34.710 37.862 1.00 79.75 206 ALA A C 1
ATOM 1587 O O . ALA A 1 206 ? -44.828 -35.579 37.631 1.00 79.75 206 ALA A O 1
ATOM 1588 N N . ALA A 1 207 ? -44.262 -33.665 38.651 1.00 81.88 207 ALA A N 1
ATOM 1589 C CA . ALA A 1 207 ? -45.565 -33.440 39.271 1.00 81.88 207 ALA A CA 1
ATOM 1590 C C . ALA A 1 207 ? -46.666 -33.142 38.238 1.00 81.88 207 ALA A C 1
ATOM 1592 O O . ALA A 1 207 ? -47.732 -33.744 38.308 1.00 81.88 207 ALA A O 1
ATOM 1593 N N . LEU A 1 208 ? -46.390 -32.299 37.237 1.00 79.44 208 LEU A N 1
ATOM 1594 C CA . LEU A 1 208 ? -47.329 -32.024 36.140 1.00 79.44 208 LEU A CA 1
ATOM 1595 C C . LEU A 1 208 ? -47.634 -33.274 35.304 1.00 79.44 208 LEU A C 1
ATOM 1597 O O . LEU A 1 208 ? -48.778 -33.498 34.924 1.00 79.44 208 LEU A O 1
ATOM 1601 N N . ARG A 1 209 ? -46.633 -34.131 35.060 1.00 83.62 209 ARG A N 1
ATOM 1602 C CA . ARG A 1 209 ? -46.840 -35.409 34.358 1.00 83.62 209 ARG A CA 1
ATOM 1603 C C . ARG A 1 209 ? -47.708 -36.389 35.149 1.00 83.62 209 ARG A C 1
ATOM 1605 O O . ARG A 1 209 ? -48.456 -37.132 34.532 1.00 83.62 209 ARG A O 1
ATOM 1612 N N . ARG A 1 210 ? -47.633 -36.378 36.486 1.00 85.31 210 ARG A N 1
ATOM 1613 C CA . ARG A 1 210 ? -48.527 -37.176 37.344 1.00 85.31 210 ARG A CA 1
ATOM 1614 C C . ARG A 1 210 ? -49.959 -36.638 37.361 1.00 85.31 210 ARG A C 1
ATOM 1616 O O . ARG A 1 210 ? -50.885 -37.432 37.403 1.00 85.31 210 ARG A O 1
ATOM 1623 N N . ALA A 1 211 ? -50.140 -35.318 37.307 1.00 81.56 211 ALA A N 1
ATOM 1624 C CA . ALA A 1 211 ? -51.464 -34.693 37.345 1.00 81.56 211 ALA A CA 1
ATOM 1625 C C . ALA A 1 211 ? -52.285 -34.884 36.052 1.00 81.56 211 ALA A C 1
ATOM 1627 O O . ALA A 1 211 ? -53.505 -34.870 36.120 1.00 81.56 211 ALA A O 1
ATOM 1628 N N . ASN A 1 212 ? -51.635 -35.096 34.901 1.00 75.75 212 ASN A N 1
ATOM 1629 C CA . ASN A 1 212 ? -52.295 -35.285 33.598 1.00 75.75 212 ASN A CA 1
ATOM 1630 C C . ASN A 1 212 ? -52.539 -36.763 33.208 1.00 75.75 212 ASN A C 1
ATOM 1632 O O . ASN A 1 212 ? -52.884 -37.030 32.061 1.00 75.75 212 ASN A O 1
ATOM 1636 N N . MET A 1 213 ? -52.305 -37.727 34.108 1.00 65.06 213 MET A N 1
ATOM 1637 C CA . MET A 1 213 ? -52.582 -39.162 33.876 1.00 65.06 213 MET A CA 1
ATOM 1638 C C . MET A 1 213 ? -53.877 -39.660 34.554 1.00 65.06 213 MET A C 1
ATOM 1640 O O . MET A 1 213 ? -54.072 -40.868 34.674 1.00 6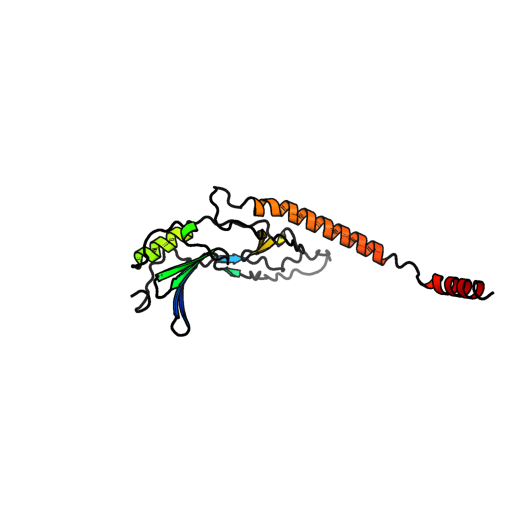5.06 213 MET A O 1
ATOM 1644 N N . LEU A 1 214 ? -54.744 -38.745 34.994 1.00 46.78 214 LEU A N 1
ATOM 1645 C CA . LEU A 1 214 ? -56.110 -39.012 35.460 1.00 46.78 214 LEU A CA 1
ATOM 1646 C C . LEU A 1 214 ? -57.100 -38.396 34.470 1.00 46.78 214 LEU A C 1
ATOM 1648 O O . LEU A 1 214 ? -58.155 -39.026 34.252 1.00 46.78 214 LEU A O 1
#

Nearest PDB structures (foldseek):
  5xqh-assembly1_A  TM=3.836E-01  e=4.420E+00  Homo sapiens
  2arz-assembly1_B  TM=3.640E-01  e=6.707E+00  Pseudomonas aeruginosa PAO1